Protein AF-A0A2E0UMA6-F1 (afdb_monomer_lite)

Radius of gyration: 18.68 Å; chains: 1; bounding box: 47×43×54 Å

Foldseek 3Di:
DWKFKDFLVRVPPNSVVDDAPQDWDDDDDPRQKIWGHDDRIIMIDGDDPPDDPCVVVLVSLQDDADCVCVVVDWGLGQTFDDDPQWTKGKRGKDQAAPPCVLVQVLLVVLQWGWDDPPPSMIMIMHIFRDPDSVSVSSRSLLSNLSSVVVVVQRVCVVVVNDDGSVRSNVSSVVSSVVSVVSRDDDDPDPDPPDDDDDDDDDPDDDDPDD

Structure (mmCIF, N/CA/C/O backbone):
data_AF-A0A2E0UMA6-F1
#
_entry.id   AF-A0A2E0UMA6-F1
#
loop_
_atom_site.group_PDB
_atom_site.id
_atom_site.type_symbol
_atom_site.label_atom_id
_atom_site.label_alt_id
_atom_site.label_comp_id
_atom_site.label_asym_id
_atom_site.label_entity_id
_atom_site.label_seq_id
_atom_site.pdbx_PDB_ins_code
_atom_site.Cartn_x
_atom_site.Cartn_y
_atom_site.Cartn_z
_atom_site.occupancy
_atom_site.B_iso_or_equiv
_atom_site.auth_seq_id
_atom_site.auth_comp_id
_atom_site.auth_asym_id
_atom_site.auth_atom_id
_atom_site.pdbx_PDB_model_num
ATOM 1 N N . MET A 1 1 ? 3.249 -10.569 -13.693 1.00 68.00 1 MET A N 1
ATOM 2 C CA . MET A 1 1 ? 4.216 -9.672 -13.034 1.00 68.00 1 MET A CA 1
ATOM 3 C C . MET A 1 1 ? 4.229 -9.895 -11.529 1.00 68.00 1 MET A C 1
ATOM 5 O O . MET A 1 1 ? 3.194 -9.804 -10.888 1.00 68.00 1 MET A O 1
ATOM 9 N N . ILE A 1 2 ? 5.391 -10.135 -10.925 1.00 66.94 2 ILE A N 1
ATOM 10 C CA . ILE A 1 2 ? 5.555 -10.217 -9.468 1.00 66.94 2 ILE A CA 1
ATOM 11 C C . ILE A 1 2 ? 6.330 -8.994 -9.000 1.00 66.94 2 ILE A C 1
ATOM 13 O O . ILE A 1 2 ? 7.489 -8.830 -9.368 1.00 66.94 2 ILE A O 1
ATOM 17 N N . TYR A 1 3 ? 5.732 -8.182 -8.135 1.00 69.88 3 TYR A N 1
ATOM 18 C CA . TYR A 1 3 ? 6.423 -7.080 -7.484 1.00 69.88 3 TYR A CA 1
ATOM 19 C C . TYR A 1 3 ? 6.682 -7.393 -5.998 1.00 69.88 3 TYR A C 1
ATOM 21 O O . TYR A 1 3 ? 5.923 -8.069 -5.308 1.00 69.88 3 TYR A O 1
ATOM 29 N N . GLN A 1 4 ? 7.812 -6.953 -5.463 1.00 69.00 4 GLN A N 1
ATOM 30 C CA . GLN A 1 4 ? 8.204 -7.214 -4.081 1.00 69.00 4 GLN A CA 1
ATOM 31 C C . GLN A 1 4 ? 8.882 -5.982 -3.498 1.00 69.00 4 GLN A C 1
ATOM 33 O O . GLN A 1 4 ? 9.739 -5.385 -4.142 1.00 69.00 4 GLN A O 1
ATOM 38 N N . GLN A 1 5 ? 8.560 -5.637 -2.249 1.00 70.31 5 GLN A N 1
ATOM 39 C CA . GLN A 1 5 ? 9.362 -4.702 -1.464 1.00 70.31 5 GLN A CA 1
ATOM 40 C C . GLN A 1 5 ? 10.015 -5.431 -0.298 1.00 70.31 5 GLN A C 1
ATOM 42 O O . GLN A 1 5 ? 9.367 -6.105 0.503 1.00 70.31 5 GLN A O 1
ATOM 47 N N . ILE A 1 6 ? 11.329 -5.292 -0.189 1.00 69.94 6 ILE A N 1
ATOM 48 C CA . ILE A 1 6 ? 12.130 -5.979 0.812 1.00 69.94 6 ILE A CA 1
ATOM 49 C C . ILE A 1 6 ? 12.964 -4.937 1.545 1.00 69.94 6 ILE A C 1
ATOM 51 O O . ILE A 1 6 ? 13.800 -4.250 0.964 1.00 69.94 6 ILE A O 1
ATOM 55 N N . ALA A 1 7 ? 12.755 -4.811 2.854 1.00 69.44 7 ALA A N 1
ATOM 56 C CA . ALA A 1 7 ? 13.598 -3.957 3.681 1.00 69.44 7 ALA A CA 1
ATOM 57 C C . ALA A 1 7 ? 15.053 -4.450 3.626 1.00 69.44 7 ALA A C 1
ATOM 59 O O . ALA A 1 7 ? 15.305 -5.632 3.863 1.00 69.44 7 ALA A O 1
ATOM 60 N N . LEU A 1 8 ? 16.015 -3.551 3.387 1.00 69.69 8 LEU A N 1
ATOM 61 C CA . LEU A 1 8 ? 17.428 -3.924 3.218 1.00 69.69 8 LEU A CA 1
ATOM 62 C C . LEU A 1 8 ? 17.994 -4.675 4.431 1.00 69.69 8 LEU A C 1
ATOM 64 O O . LEU A 1 8 ? 18.848 -5.542 4.276 1.00 69.69 8 LEU A O 1
ATOM 68 N N . ILE A 1 9 ? 17.479 -4.399 5.634 1.00 66.81 9 ILE A N 1
ATOM 69 C CA . ILE A 1 9 ? 17.860 -5.112 6.863 1.00 66.81 9 ILE A CA 1
ATOM 70 C C . ILE A 1 9 ? 17.557 -6.620 6.799 1.00 66.81 9 ILE A C 1
ATOM 72 O O . ILE A 1 9 ? 18.254 -7.408 7.430 1.00 66.81 9 ILE A O 1
ATOM 76 N N . LYS A 1 10 ? 16.558 -7.033 6.006 1.00 65.62 10 LYS A N 1
ATOM 77 C CA . LYS A 1 10 ? 16.179 -8.441 5.805 1.00 65.62 10 LYS A CA 1
ATOM 78 C C . LYS A 1 10 ? 17.048 -9.148 4.758 1.00 65.62 10 LYS A C 1
ATOM 80 O O . LYS A 1 10 ? 17.010 -10.368 4.683 1.00 65.62 10 LYS A O 1
ATOM 85 N N . LEU A 1 11 ? 17.842 -8.408 3.978 1.00 66.00 11 LEU A N 1
ATOM 86 C CA . LEU A 1 11 ? 18.717 -8.951 2.929 1.00 66.00 11 LEU A CA 1
ATOM 87 C C . LEU A 1 11 ? 20.135 -9.281 3.430 1.00 66.00 11 LEU A C 1
ATOM 89 O O . LEU A 1 11 ? 20.995 -9.656 2.633 1.00 66.00 11 LEU A O 1
ATOM 93 N N . ALA A 1 12 ? 20.394 -9.149 4.736 1.00 71.12 12 ALA A N 1
ATOM 94 C CA . ALA A 1 12 ? 21.661 -9.492 5.383 1.00 71.12 12 ALA A CA 1
ATOM 95 C C . ALA A 1 12 ? 22.898 -9.001 4.590 1.00 71.12 12 ALA A C 1
ATOM 97 O O . ALA A 1 12 ? 23.060 -7.802 4.357 1.00 71.12 12 ALA A O 1
ATOM 98 N N . ARG A 1 13 ? 23.786 -9.918 4.170 1.00 73.31 13 ARG A N 1
ATOM 99 C CA . ARG A 1 13 ? 25.001 -9.604 3.392 1.00 73.31 13 ARG A CA 1
ATOM 100 C C . ARG A 1 13 ? 24.702 -9.210 1.939 1.00 73.31 13 ARG A C 1
ATOM 102 O O . ARG A 1 13 ? 25.501 -8.485 1.351 1.00 73.31 13 ARG A O 1
ATOM 109 N N . GLY A 1 14 ? 23.563 -9.629 1.386 1.00 69.12 14 GLY A N 1
ATOM 110 C CA . GLY A 1 14 ? 23.148 -9.336 0.011 1.00 69.12 14 GLY A CA 1
ATOM 111 C C . GLY A 1 14 ? 22.922 -7.845 -0.240 1.00 69.12 14 GLY A C 1
ATOM 112 O O . GLY A 1 14 ? 23.305 -7.341 -1.288 1.00 69.12 14 GLY A O 1
ATOM 113 N N . ALA A 1 15 ? 22.445 -7.095 0.762 1.00 71.88 15 ALA A N 1
ATOM 114 C CA . ALA A 1 15 ? 22.241 -5.644 0.652 1.00 71.88 15 ALA A CA 1
ATOM 115 C C . ALA A 1 15 ? 23.522 -4.834 0.369 1.00 71.88 15 ALA A C 1
ATOM 117 O O . ALA A 1 15 ? 23.437 -3.663 -0.003 1.00 71.88 15 ALA A O 1
ATOM 118 N N . ARG A 1 16 ? 24.711 -5.416 0.593 1.00 77.62 16 ARG A N 1
ATOM 119 C CA . ARG A 1 16 ? 26.003 -4.771 0.295 1.00 77.62 16 ARG A CA 1
ATOM 120 C C . ARG A 1 16 ? 26.365 -4.823 -1.187 1.00 77.62 16 ARG A C 1
ATOM 122 O O . ARG A 1 16 ? 27.214 -4.050 -1.603 1.00 77.62 16 ARG A O 1
ATOM 129 N N . LYS A 1 17 ? 25.750 -5.737 -1.939 1.00 83.06 17 LYS A N 1
ATOM 130 C CA . LYS A 1 17 ? 26.018 -5.976 -3.361 1.00 83.06 17 LYS A CA 1
ATOM 131 C C . LYS A 1 17 ? 25.025 -5.268 -4.286 1.00 83.06 17 LYS A C 1
ATOM 133 O O . LYS A 1 17 ? 25.154 -5.381 -5.492 1.00 83.06 17 LYS A O 1
ATOM 138 N N . LEU A 1 18 ? 24.029 -4.587 -3.719 1.00 83.81 18 LEU A N 1
ATOM 139 C CA . LEU A 1 18 ? 23.019 -3.858 -4.477 1.00 83.81 18 LEU A CA 1
ATOM 140 C C . LEU A 1 18 ? 23.502 -2.446 -4.788 1.00 83.81 18 LEU A C 1
ATOM 142 O O . LEU A 1 18 ? 24.022 -1.764 -3.894 1.00 83.81 18 LEU A O 1
ATOM 146 N N . GLU A 1 19 ? 23.237 -1.995 -6.007 1.00 88.19 19 GLU A N 1
ATOM 147 C CA . GLU A 1 19 ? 23.379 -0.594 -6.390 1.00 88.19 19 GLU A CA 1
ATOM 148 C C . GLU A 1 19 ? 22.275 0.247 -5.725 1.00 88.19 19 GLU A C 1
ATOM 150 O O . GLU A 1 19 ? 21.127 -0.183 -5.584 1.00 88.19 19 GLU A O 1
ATOM 155 N N . LYS A 1 20 ? 22.653 1.421 -5.198 1.00 88.31 20 LYS A N 1
ATOM 156 C CA . LYS A 1 20 ? 21.799 2.281 -4.347 1.00 88.31 20 LYS A CA 1
ATOM 157 C C . LYS A 1 20 ? 21.595 3.675 -4.927 1.00 88.31 20 LYS A C 1
ATOM 159 O O . LYS A 1 20 ? 21.481 4.650 -4.189 1.00 88.31 20 LYS A O 1
ATOM 164 N N . ASP A 1 21 ? 21.588 3.750 -6.243 1.00 86.94 21 ASP A N 1
ATOM 165 C CA . ASP A 1 21 ? 21.373 4.960 -7.036 1.00 86.94 21 ASP A CA 1
ATOM 166 C C . ASP A 1 21 ? 19.885 5.255 -7.297 1.00 86.94 21 ASP A C 1
ATOM 168 O O . ASP A 1 21 ? 19.546 6.322 -7.800 1.00 86.94 21 ASP A O 1
ATOM 172 N N . GLY A 1 22 ? 18.990 4.336 -6.918 1.00 83.19 22 GLY A N 1
ATOM 173 C CA . GLY A 1 22 ? 17.548 4.460 -7.132 1.00 83.19 22 GLY A CA 1
ATOM 174 C C . GLY A 1 22 ? 17.080 4.045 -8.525 1.00 83.19 22 GLY A C 1
ATOM 175 O O . GLY A 1 22 ? 15.874 4.105 -8.775 1.00 83.19 22 GLY A O 1
ATOM 176 N N . GLN A 1 23 ? 17.990 3.604 -9.396 1.00 87.25 23 GLN A N 1
ATOM 177 C CA . GLN A 1 23 ? 17.682 3.154 -10.752 1.00 87.25 23 GLN A CA 1
ATOM 178 C C . GLN A 1 23 ? 17.313 1.668 -10.776 1.00 87.25 23 GLN A C 1
ATOM 180 O O . GLN A 1 23 ? 17.616 0.924 -9.839 1.00 87.25 23 GLN A O 1
ATOM 185 N N . TRP A 1 24 ? 16.612 1.246 -11.831 1.00 87.06 24 TRP A N 1
ATOM 186 C CA . TRP A 1 24 ? 16.320 -0.163 -12.071 1.00 87.06 24 TRP A CA 1
ATOM 187 C C . TRP A 1 24 ? 17.535 -0.880 -12.656 1.00 87.06 24 TRP A C 1
ATOM 189 O O . TRP A 1 24 ? 18.077 -0.490 -13.685 1.00 87.06 24 TRP A O 1
ATOM 199 N N . HIS A 1 25 ? 17.904 -1.977 -12.009 1.00 85.81 25 HIS A N 1
ATOM 200 C CA . HIS A 1 25 ? 19.015 -2.848 -12.354 1.00 85.81 25 HIS A CA 1
ATOM 201 C C . HIS A 1 25 ? 18.493 -4.254 -12.645 1.00 85.81 25 HIS A C 1
ATOM 203 O O . HIS A 1 25 ? 17.606 -4.722 -11.924 1.00 85.81 25 HIS A O 1
ATOM 209 N N . PRO A 1 26 ? 19.030 -4.967 -13.643 1.00 86.38 26 PRO A N 1
ATOM 210 C CA . PRO A 1 26 ? 18.709 -6.374 -13.853 1.00 86.38 26 PRO A CA 1
ATOM 211 C C . PRO A 1 26 ? 18.985 -7.216 -12.597 1.00 86.38 26 PRO A C 1
ATOM 213 O O . PRO A 1 26 ? 19.961 -6.999 -11.876 1.00 86.38 26 PRO A O 1
ATOM 216 N N . PHE A 1 27 ? 18.119 -8.189 -12.323 1.00 81.12 27 PHE A N 1
ATOM 217 C CA . PHE A 1 27 ? 18.190 -9.075 -11.164 1.00 81.12 27 PHE A CA 1
ATOM 218 C C . PHE A 1 27 ? 18.236 -10.544 -11.602 1.00 81.12 27 PHE A C 1
ATOM 220 O O . PHE A 1 27 ? 17.204 -11.211 -11.689 1.00 81.12 27 PHE A O 1
ATOM 227 N N . GLY A 1 28 ? 19.445 -11.061 -11.819 1.00 75.44 28 GLY A N 1
ATOM 228 C CA . GLY A 1 28 ? 19.682 -12.411 -12.341 1.00 75.44 28 GLY A CA 1
ATOM 229 C C . GLY A 1 28 ? 19.980 -12.418 -13.842 1.00 75.44 28 GLY A C 1
ATOM 230 O O . GLY A 1 28 ? 20.048 -11.364 -14.471 1.00 75.44 28 GLY A O 1
ATOM 231 N N . GLU A 1 29 ? 20.194 -13.610 -14.395 1.00 67.50 29 GLU A N 1
ATOM 232 C CA . GLU A 1 29 ? 20.643 -13.796 -15.785 1.00 67.50 29 GLU A CA 1
ATOM 233 C C . GLU A 1 29 ? 19.481 -13.854 -16.789 1.00 67.50 29 GLU A C 1
ATOM 235 O O . GLU A 1 29 ? 19.659 -13.515 -17.955 1.00 67.50 29 GLU A O 1
ATOM 240 N N . ASP A 1 30 ? 18.274 -14.177 -16.317 1.00 65.81 30 ASP A N 1
ATOM 241 C CA . ASP A 1 30 ? 17.090 -14.437 -17.150 1.00 65.81 30 ASP A CA 1
ATOM 242 C C . ASP A 1 30 ? 16.499 -13.185 -17.831 1.00 65.81 30 ASP A C 1
ATOM 244 O O . ASP A 1 30 ? 15.510 -13.284 -18.551 1.00 65.81 30 ASP A O 1
ATOM 248 N N . GLY A 1 31 ? 17.031 -11.986 -17.562 1.00 68.88 31 GLY A N 1
ATOM 249 C CA . GLY A 1 31 ? 16.591 -10.717 -18.166 1.00 68.88 31 GLY A CA 1
ATOM 250 C C . GLY A 1 31 ? 15.179 -10.235 -17.791 1.00 68.88 31 GLY A C 1
ATOM 251 O O . GLY A 1 31 ? 14.868 -9.071 -17.991 1.00 68.88 31 GLY A O 1
ATOM 252 N N . ALA A 1 32 ? 14.339 -11.081 -17.192 1.00 79.44 32 ALA A N 1
ATOM 253 C CA . ALA A 1 32 ? 12.940 -10.773 -16.878 1.00 79.44 32 ALA A CA 1
ATOM 254 C C . ALA A 1 32 ? 12.719 -10.170 -15.479 1.00 79.44 32 ALA A C 1
ATOM 256 O O . ALA A 1 32 ? 11.584 -9.914 -15.074 1.00 79.44 32 ALA A O 1
ATOM 257 N N . ALA A 1 33 ? 13.772 -9.991 -14.681 1.00 82.19 33 ALA A N 1
ATOM 258 C CA . ALA A 1 33 ? 13.659 -9.472 -13.325 1.00 82.19 33 ALA A CA 1
ATOM 259 C C . ALA A 1 33 ? 14.544 -8.250 -13.125 1.00 82.19 33 ALA A C 1
ATOM 261 O O . ALA A 1 33 ? 15.685 -8.213 -13.572 1.00 82.19 33 ALA A O 1
ATOM 262 N N . TYR A 1 34 ? 14.014 -7.279 -12.392 1.00 86.31 34 TYR A N 1
ATOM 263 C CA . TYR A 1 34 ? 14.646 -5.999 -12.124 1.00 86.31 34 TYR A CA 1
ATOM 264 C C . TYR A 1 34 ? 14.543 -5.667 -10.641 1.00 86.31 34 TYR A C 1
ATOM 266 O O . TYR A 1 34 ? 13.593 -6.062 -9.961 1.00 86.31 34 TYR A O 1
ATOM 274 N N . TYR A 1 35 ? 15.513 -4.931 -10.116 1.00 86.19 35 TYR A N 1
ATOM 275 C CA . TYR A 1 35 ? 15.482 -4.395 -8.766 1.00 86.19 35 TYR A CA 1
ATOM 276 C C . TYR A 1 35 ? 15.897 -2.930 -8.752 1.00 86.19 35 TYR A C 1
ATOM 278 O O . TYR A 1 35 ? 16.690 -2.497 -9.574 1.00 86.19 35 TYR A O 1
ATOM 286 N N . ARG A 1 36 ? 15.403 -2.173 -7.780 1.00 87.12 36 ARG A N 1
ATOM 287 C CA . ARG A 1 36 ? 15.945 -0.856 -7.448 1.00 87.12 36 ARG A CA 1
ATOM 288 C C . ARG A 1 36 ? 15.977 -0.655 -5.951 1.00 87.12 36 ARG A C 1
ATOM 290 O O . ARG A 1 36 ? 15.167 -1.230 -5.220 1.00 87.12 36 ARG A O 1
ATOM 297 N N . VAL A 1 37 ? 16.896 0.170 -5.470 1.00 82.19 37 VAL A N 1
ATOM 298 C CA . VAL A 1 37 ? 17.005 0.478 -4.041 1.00 82.19 37 VAL A CA 1
ATOM 299 C C . VAL A 1 37 ? 16.649 1.934 -3.797 1.00 82.19 37 VAL A C 1
ATOM 301 O O . VAL A 1 37 ? 17.351 2.836 -4.236 1.00 82.19 37 VAL A O 1
ATOM 304 N N . VAL A 1 38 ? 15.584 2.160 -3.029 1.00 81.25 38 VAL A N 1
ATOM 305 C CA . VAL A 1 38 ? 15.113 3.499 -2.664 1.00 81.25 38 VAL A CA 1
ATOM 306 C C . VAL A 1 38 ? 15.122 3.623 -1.141 1.00 81.25 38 VAL A C 1
ATOM 308 O O . VAL A 1 38 ? 14.366 2.970 -0.413 1.00 81.25 38 VAL A O 1
ATOM 311 N N . GLY A 1 39 ? 16.031 4.455 -0.629 1.00 80.56 39 GLY A N 1
ATOM 312 C CA . GLY A 1 39 ? 16.235 4.643 0.807 1.00 80.56 39 GLY A CA 1
ATOM 313 C C . GLY A 1 39 ? 16.685 3.357 1.513 1.00 80.56 39 GLY A C 1
ATOM 314 O O . GLY A 1 39 ? 17.825 2.921 1.373 1.00 80.56 39 GLY A O 1
ATOM 315 N N . LYS A 1 40 ? 15.801 2.763 2.327 1.00 76.81 40 LYS A N 1
ATOM 316 C CA . LYS A 1 40 ? 16.079 1.543 3.120 1.00 76.81 40 LYS A CA 1
ATOM 317 C C . LYS A 1 40 ? 15.355 0.296 2.598 1.00 76.81 40 LYS A C 1
ATOM 319 O O . LYS A 1 40 ? 15.320 -0.721 3.298 1.00 76.81 40 LYS A O 1
ATOM 324 N N . VAL A 1 41 ? 14.771 0.367 1.404 1.00 75.50 41 VAL A N 1
ATOM 325 C CA . VAL A 1 41 ? 13.954 -0.696 0.805 1.00 75.50 41 VAL A CA 1
ATOM 326 C C . VAL A 1 41 ? 14.483 -1.020 -0.592 1.00 75.50 41 VAL A C 1
ATOM 328 O O . VAL A 1 41 ? 14.821 -0.120 -1.354 1.00 75.50 41 VAL A O 1
ATOM 331 N N . MET A 1 42 ? 14.554 -2.309 -0.915 1.00 77.62 42 MET A N 1
ATOM 332 C CA . MET A 1 42 ? 14.719 -2.816 -2.274 1.00 77.62 42 MET A CA 1
ATOM 333 C C . MET A 1 42 ? 13.334 -3.115 -2.847 1.00 77.62 42 MET A C 1
ATOM 335 O O . MET A 1 42 ? 12.561 -3.843 -2.226 1.00 77.62 42 MET A O 1
ATOM 339 N N . GLN A 1 43 ? 13.028 -2.569 -4.013 1.00 78.38 43 GLN A N 1
ATOM 340 C CA . GLN A 1 43 ? 11.888 -2.968 -4.830 1.00 78.38 43 GLN A CA 1
ATOM 341 C C . GLN A 1 43 ? 12.393 -3.958 -5.879 1.00 78.38 43 GLN A C 1
ATOM 343 O O . GLN A 1 43 ? 13.486 -3.778 -6.408 1.00 78.38 43 GLN A O 1
ATOM 348 N N . ARG A 1 44 ? 11.634 -5.013 -6.154 1.00 78.75 44 ARG A N 1
ATOM 349 C CA . ARG A 1 44 ? 11.953 -6.021 -7.164 1.00 78.75 44 ARG A CA 1
ATOM 350 C C . ARG A 1 44 ? 10.718 -6.289 -8.003 1.00 78.75 44 ARG A C 1
ATOM 352 O O . ARG A 1 44 ? 9.655 -6.509 -7.438 1.00 78.75 44 ARG A O 1
ATOM 359 N N . VAL A 1 45 ? 10.877 -6.310 -9.315 1.00 76.44 45 VAL A N 1
ATOM 360 C CA . VAL A 1 45 ? 9.858 -6.702 -10.287 1.00 76.44 45 VAL A CA 1
ATOM 361 C C . VAL A 1 45 ? 10.359 -7.949 -11.005 1.00 76.44 45 VAL A C 1
ATOM 363 O O . VAL A 1 45 ? 11.550 -8.078 -11.277 1.00 76.44 45 VAL A O 1
ATOM 366 N N . ARG A 1 46 ? 9.466 -8.886 -11.295 1.00 78.88 46 ARG A N 1
ATOM 367 C CA . ARG A 1 46 ? 9.686 -9.969 -12.249 1.00 78.88 46 ARG A CA 1
ATOM 368 C C . ARG A 1 46 ? 8.531 -9.960 -13.234 1.00 78.88 46 ARG A C 1
ATOM 370 O O . ARG A 1 46 ? 7.386 -10.134 -12.818 1.00 78.88 46 ARG A O 1
ATOM 377 N N . PHE A 1 47 ? 8.846 -9.770 -14.498 1.00 75.12 47 PHE A N 1
ATOM 378 C CA . PHE A 1 47 ? 7.896 -9.846 -15.590 1.00 75.12 47 PHE A CA 1
ATOM 379 C C . PHE A 1 47 ? 7.675 -11.302 -16.010 1.00 75.12 47 PHE A C 1
ATOM 381 O O . PHE A 1 47 ? 8.543 -12.161 -15.835 1.00 75.12 47 PHE A O 1
ATOM 388 N N . SER A 1 48 ? 6.472 -11.574 -16.488 1.00 72.38 48 SER A N 1
ATOM 389 C CA . SER A 1 48 ? 6.083 -12.784 -17.206 1.00 72.38 48 SER A CA 1
ATOM 390 C C . SER A 1 48 ? 6.135 -12.515 -18.714 1.00 72.38 48 SER A C 1
ATOM 392 O O . SER A 1 48 ? 6.166 -11.360 -19.139 1.00 72.38 48 SER A O 1
ATOM 394 N N . ASP A 1 49 ? 6.151 -13.573 -19.525 1.00 64.38 49 ASP A N 1
ATOM 395 C CA . ASP A 1 49 ? 6.212 -13.441 -20.984 1.00 64.38 49 ASP A CA 1
ATOM 396 C C . ASP A 1 49 ? 5.049 -12.586 -21.518 1.00 64.38 49 ASP A C 1
ATOM 398 O O . ASP A 1 49 ? 3.884 -12.856 -21.226 1.00 64.38 49 ASP A O 1
ATOM 402 N N . GLY A 1 50 ? 5.372 -11.556 -22.309 1.00 60.69 50 GLY A N 1
ATOM 403 C CA . GLY A 1 50 ? 4.395 -10.639 -22.911 1.00 60.69 50 GLY A CA 1
ATOM 404 C C . GLY A 1 50 ? 4.079 -9.374 -22.102 1.00 60.69 50 GLY A C 1
ATOM 405 O O . GLY A 1 50 ? 3.276 -8.566 -22.563 1.00 60.69 50 GLY A O 1
ATOM 406 N N . GLU A 1 51 ? 4.699 -9.171 -20.937 1.00 66.81 51 GLU A N 1
ATOM 407 C CA . GLU A 1 51 ? 4.544 -7.946 -20.138 1.00 66.81 51 GLU A CA 1
ATOM 408 C C . GLU A 1 51 ? 5.554 -6.858 -20.544 1.00 66.81 51 GLU A C 1
ATOM 410 O O . GLU A 1 51 ? 6.699 -7.156 -20.881 1.00 66.81 51 GLU A O 1
ATOM 415 N N . ASP A 1 52 ? 5.127 -5.592 -20.507 1.00 67.50 52 ASP A N 1
ATOM 416 C CA . ASP A 1 52 ? 5.933 -4.450 -20.954 1.00 67.50 52 ASP A CA 1
ATOM 417 C C . ASP A 1 52 ? 6.861 -3.924 -19.842 1.00 67.50 52 ASP A C 1
ATOM 419 O O . ASP A 1 52 ? 6.417 -3.594 -18.737 1.00 67.50 52 ASP A O 1
ATOM 423 N N . GLU A 1 53 ? 8.155 -3.797 -20.149 1.00 68.94 53 GLU A N 1
ATOM 424 C CA . GLU A 1 53 ? 9.157 -3.204 -19.256 1.00 68.94 53 GLU A CA 1
ATOM 425 C C . GLU A 1 53 ? 8.874 -1.721 -18.956 1.00 68.94 53 GLU A C 1
ATOM 427 O O . GLU A 1 53 ? 9.325 -1.215 -17.924 1.00 68.94 53 GLU A O 1
ATOM 432 N N . ASP A 1 54 ? 8.094 -1.017 -19.787 1.00 70.06 54 ASP A N 1
ATOM 433 C CA . ASP A 1 54 ? 7.695 0.372 -19.526 1.00 70.06 54 ASP A CA 1
ATOM 434 C C . ASP A 1 54 ? 6.866 0.528 -18.236 1.00 70.06 54 ASP A C 1
ATOM 436 O O . ASP A 1 54 ? 6.874 1.602 -17.626 1.00 70.06 54 ASP A O 1
ATOM 440 N N . LEU A 1 55 ? 6.280 -0.561 -17.719 1.00 67.88 55 LEU A N 1
ATOM 441 C CA . LEU A 1 55 ? 5.638 -0.597 -16.399 1.00 67.88 55 LEU A CA 1
ATOM 442 C C . LEU A 1 55 ? 6.613 -0.320 -15.242 1.00 67.88 55 LEU A C 1
ATOM 444 O O . LEU A 1 55 ? 6.181 0.067 -14.153 1.00 67.88 55 LEU A O 1
ATOM 448 N N . LEU A 1 56 ? 7.930 -0.463 -15.447 1.00 68.75 56 LEU A N 1
ATOM 449 C CA . LEU A 1 56 ? 8.928 -0.053 -14.455 1.00 68.75 56 LEU A CA 1
ATOM 450 C C . LEU A 1 56 ? 8.819 1.439 -14.118 1.00 68.75 56 LEU A C 1
ATOM 452 O O . LEU A 1 56 ? 9.035 1.795 -12.957 1.00 68.75 56 LEU A O 1
ATOM 456 N N . ALA A 1 57 ? 8.444 2.286 -15.087 1.00 70.38 57 ALA A N 1
ATOM 457 C CA . ALA A 1 57 ? 8.276 3.728 -14.890 1.00 70.38 57 ALA A CA 1
ATOM 458 C C . ALA A 1 57 ? 7.148 4.040 -13.894 1.00 70.38 57 ALA A C 1
ATOM 460 O O . ALA A 1 57 ? 7.310 4.881 -13.013 1.00 70.38 57 ALA A O 1
ATOM 461 N N . LEU A 1 58 ? 6.054 3.276 -13.927 1.00 66.44 58 LEU A N 1
ATOM 462 C CA . LEU A 1 58 ? 4.957 3.425 -12.969 1.00 66.44 58 LEU A CA 1
ATOM 463 C C . LEU A 1 58 ? 5.421 3.142 -11.531 1.00 66.44 58 LEU A C 1
ATOM 465 O O . LEU A 1 58 ? 5.086 3.853 -10.581 1.00 66.44 58 LEU A O 1
ATOM 469 N N . PHE A 1 59 ? 6.277 2.133 -11.358 1.00 67.56 59 PHE A N 1
ATOM 470 C CA . PHE A 1 59 ? 6.897 1.874 -10.064 1.00 67.56 59 PHE A CA 1
ATOM 471 C C . PHE A 1 59 ? 8.003 2.862 -9.717 1.00 67.56 59 PHE A C 1
ATOM 473 O O . PHE A 1 59 ? 8.358 2.906 -8.537 1.00 67.56 59 PHE A O 1
ATOM 480 N N . GLU A 1 60 ? 8.548 3.627 -10.674 1.00 69.12 60 GLU A N 1
ATOM 481 C CA . GLU A 1 60 ? 9.500 4.701 -10.396 1.00 69.12 60 GLU A CA 1
ATOM 482 C C . GLU A 1 60 ? 8.857 5.831 -9.605 1.00 69.12 60 GLU A C 1
ATOM 484 O O . GLU A 1 60 ? 9.417 6.280 -8.595 1.00 69.12 60 GLU A O 1
ATOM 489 N N . GLU A 1 61 ? 7.660 6.203 -10.039 1.00 64.50 61 GLU A N 1
ATOM 490 C CA . GLU A 1 61 ? 6.868 7.323 -9.546 1.00 64.50 61 GLU A CA 1
ATOM 491 C C . GLU A 1 61 ? 6.210 7.003 -8.195 1.00 64.50 61 GLU A C 1
ATOM 493 O O . GLU A 1 61 ? 6.140 7.847 -7.294 1.00 64.50 61 GLU A O 1
ATOM 498 N N . ILE A 1 62 ? 5.826 5.742 -7.977 1.00 61.88 62 ILE A N 1
ATOM 499 C CA . ILE A 1 62 ? 5.260 5.300 -6.702 1.00 61.88 62 ILE A CA 1
ATOM 500 C C . ILE A 1 62 ? 6.391 5.037 -5.700 1.00 61.88 62 ILE A C 1
ATOM 502 O O . ILE A 1 62 ? 7.011 3.966 -5.659 1.00 61.88 62 ILE A O 1
ATOM 506 N N . ARG A 1 63 ? 6.647 6.031 -4.833 1.00 64.50 63 ARG A N 1
ATOM 507 C CA . ARG A 1 63 ? 7.590 5.878 -3.706 1.00 64.50 63 ARG A CA 1
ATOM 508 C C . ARG A 1 63 ? 7.290 4.594 -2.911 1.00 64.50 63 ARG A C 1
ATOM 510 O O . ARG A 1 63 ? 6.109 4.313 -2.683 1.00 64.50 63 ARG A O 1
ATOM 517 N N . PRO A 1 64 ? 8.324 3.864 -2.437 1.00 62.25 64 PRO A N 1
ATOM 518 C CA . PRO A 1 64 ? 8.144 2.644 -1.656 1.00 62.25 64 PRO A CA 1
ATOM 519 C C . PRO A 1 64 ? 7.214 2.847 -0.461 1.00 62.25 64 PRO A C 1
ATOM 521 O O . PRO A 1 64 ? 7.147 3.948 0.096 1.00 62.25 64 PRO A O 1
ATOM 524 N N . PHE A 1 65 ? 6.549 1.775 -0.022 1.00 60.75 65 PHE A N 1
ATOM 525 C CA . PHE A 1 65 ? 5.716 1.835 1.174 1.00 60.75 65 PHE A CA 1
ATOM 526 C C . PHE A 1 65 ? 6.579 2.255 2.381 1.00 60.75 65 PHE A C 1
ATOM 528 O O . PHE A 1 65 ? 7.765 1.899 2.454 1.00 60.75 65 PHE A O 1
ATOM 535 N N . PRO A 1 66 ? 6.031 3.039 3.327 1.00 55.47 66 PRO A N 1
ATOM 536 C CA . PRO A 1 66 ? 6.818 3.630 4.400 1.00 55.47 66 PRO A CA 1
ATOM 537 C C . PRO A 1 66 ? 7.599 2.580 5.202 1.00 55.47 66 PRO A C 1
ATOM 539 O O . PRO A 1 66 ? 7.038 1.644 5.761 1.00 55.47 66 PRO A O 1
ATOM 542 N N . GLY A 1 67 ? 8.913 2.776 5.351 1.00 43.34 67 GLY A N 1
ATOM 543 C CA . GLY A 1 67 ? 9.793 1.827 6.046 1.00 43.34 67 GLY A CA 1
ATOM 544 C C . GLY A 1 67 ? 9.472 1.591 7.533 1.00 43.34 67 GLY A C 1
ATOM 545 O O . GLY A 1 67 ? 9.977 0.624 8.102 1.00 43.34 67 GLY A O 1
ATOM 546 N N . LYS A 1 68 ? 8.631 2.426 8.171 1.00 41.59 68 LYS A N 1
ATOM 547 C CA . LYS A 1 68 ? 8.108 2.183 9.535 1.00 41.59 68 LYS A CA 1
ATOM 548 C C . LYS A 1 68 ? 7.301 0.883 9.618 1.00 41.59 68 LYS A C 1
ATOM 550 O O . LYS A 1 68 ? 7.416 0.181 10.619 1.00 41.59 68 LYS A O 1
ATOM 555 N N . LEU A 1 69 ? 6.630 0.500 8.529 1.00 45.81 69 LEU A N 1
ATOM 556 C CA . LEU A 1 69 ? 5.985 -0.806 8.372 1.00 45.81 69 LEU A CA 1
ATOM 557 C C . LEU A 1 69 ? 6.998 -1.943 8.657 1.00 45.81 69 LEU A C 1
ATOM 559 O O . LEU A 1 69 ? 6.726 -2.877 9.407 1.00 45.81 69 LEU A O 1
ATOM 563 N N . ALA A 1 70 ? 8.246 -1.824 8.198 1.00 37.28 70 ALA A N 1
ATOM 564 C CA . ALA A 1 70 ? 9.253 -2.872 8.382 1.00 37.28 70 ALA A CA 1
ATOM 565 C C . ALA A 1 70 ? 9.764 -3.055 9.829 1.00 37.28 70 ALA A C 1
ATOM 567 O O . ALA A 1 70 ? 10.358 -4.097 10.112 1.00 37.28 70 ALA A O 1
ATOM 568 N N . ARG A 1 71 ? 9.572 -2.076 10.732 1.00 35.19 71 ARG A N 1
ATOM 569 C CA . ARG A 1 71 ? 10.032 -2.144 12.137 1.00 35.19 71 ARG A CA 1
ATOM 570 C C . ARG A 1 71 ? 9.009 -2.765 13.087 1.00 35.19 71 ARG A C 1
ATOM 572 O O . ARG A 1 71 ? 9.413 -3.374 14.068 1.00 35.19 71 ARG A O 1
ATOM 579 N N . GLU A 1 72 ? 7.722 -2.649 12.780 1.00 35.59 72 GLU A N 1
ATOM 580 C CA . GLU A 1 72 ? 6.632 -3.143 13.634 1.00 35.59 72 GLU A CA 1
ATOM 581 C C . GLU A 1 72 ? 6.069 -4.511 13.199 1.00 35.59 72 GLU A C 1
ATOM 583 O O . GLU A 1 72 ? 5.071 -4.979 13.740 1.00 35.59 72 GLU A O 1
ATOM 588 N N . GLY A 1 73 ? 6.728 -5.183 12.246 1.00 29.28 73 GLY A N 1
ATOM 589 C CA . GLY A 1 73 ? 6.372 -6.540 11.806 1.00 29.28 73 GLY A CA 1
ATOM 590 C C . GLY A 1 73 ? 5.597 -6.623 10.488 1.00 29.28 73 GLY A C 1
ATOM 591 O O . GLY A 1 73 ? 5.200 -7.714 10.092 1.00 29.28 73 GLY A O 1
ATOM 592 N N . PHE A 1 74 ? 5.432 -5.520 9.760 1.00 37.34 74 PHE A N 1
ATOM 593 C CA . PHE A 1 74 ? 4.707 -5.502 8.494 1.00 37.34 74 PHE A CA 1
ATOM 594 C C . PHE A 1 74 ? 5.607 -6.028 7.351 1.00 37.34 74 PHE A C 1
ATOM 596 O O . PHE A 1 74 ? 6.800 -5.700 7.240 1.00 37.34 74 PHE A O 1
ATOM 603 N N . ARG A 1 75 ? 5.047 -6.879 6.486 1.00 42.47 75 ARG A N 1
ATOM 604 C CA . ARG A 1 75 ? 5.623 -7.278 5.190 1.00 42.47 75 ARG A CA 1
ATOM 605 C C . ARG A 1 75 ? 4.691 -6.723 4.116 1.00 42.47 75 ARG A C 1
ATOM 607 O O . ARG A 1 75 ? 3.570 -7.188 4.013 1.00 42.47 75 ARG A O 1
ATOM 614 N N . ALA A 1 76 ? 5.153 -5.751 3.336 1.00 40.75 76 ALA A N 1
ATOM 615 C CA . ALA A 1 76 ? 4.482 -5.350 2.106 1.00 40.75 76 ALA A CA 1
ATOM 616 C C . ALA A 1 76 ? 5.165 -6.079 0.941 1.00 40.75 76 ALA A C 1
ATOM 618 O O . ALA A 1 76 ? 6.140 -5.590 0.373 1.00 40.75 76 ALA A O 1
ATOM 619 N N . GLY A 1 77 ? 4.723 -7.300 0.647 1.00 44.53 77 GLY A N 1
ATOM 620 C CA . GLY A 1 77 ? 4.929 -7.871 -0.682 1.00 44.53 77 GLY A CA 1
ATOM 621 C C . GLY A 1 77 ? 3.750 -7.410 -1.523 1.00 44.53 77 GLY A C 1
ATOM 622 O O . GLY A 1 77 ? 2.632 -7.511 -1.054 1.00 44.53 77 GLY A O 1
ATOM 623 N N . VAL A 1 78 ? 3.968 -6.866 -2.715 1.00 47.53 78 VAL A N 1
ATOM 624 C CA . VAL A 1 78 ? 2.860 -6.525 -3.617 1.00 47.53 78 VAL A CA 1
ATOM 625 C C . VAL A 1 78 ? 2.875 -7.547 -4.733 1.00 47.53 78 VAL A C 1
ATOM 627 O O . VAL A 1 78 ? 3.446 -7.361 -5.799 1.00 47.53 78 VAL A O 1
ATOM 630 N N . HIS A 1 79 ? 2.305 -8.701 -4.431 1.00 52.22 79 HIS A N 1
ATOM 631 C CA . HIS A 1 79 ? 2.211 -9.759 -5.413 1.00 52.22 79 HIS A CA 1
ATOM 632 C C . HIS A 1 79 ? 1.005 -9.450 -6.294 1.00 52.22 79 HIS A C 1
ATOM 634 O O . HIS A 1 79 ? -0.082 -9.230 -5.771 1.00 52.22 79 HIS A O 1
ATOM 640 N N . ILE A 1 80 ? 1.205 -9.414 -7.609 1.00 52.75 80 ILE A N 1
ATOM 641 C CA . ILE A 1 80 ? 0.111 -9.383 -8.574 1.00 52.75 80 ILE A CA 1
ATOM 642 C C . ILE A 1 80 ? 0.038 -10.794 -9.139 1.00 52.75 80 ILE A C 1
ATOM 644 O O . ILE A 1 80 ? 0.972 -11.261 -9.791 1.00 52.75 80 ILE A O 1
ATOM 648 N N . ARG A 1 81 ? -1.014 -11.529 -8.782 1.00 52.16 81 ARG A N 1
ATOM 649 C CA . ARG A 1 81 ? -1.263 -12.861 -9.340 1.00 52.16 81 ARG A CA 1
ATOM 650 C C . ARG A 1 81 ? -2.319 -12.733 -10.426 1.00 52.16 81 ARG A C 1
ATOM 652 O O . ARG A 1 81 ? -3.315 -12.050 -10.214 1.00 52.16 81 ARG A O 1
ATOM 659 N N . ILE A 1 82 ? -2.057 -13.380 -11.557 1.00 46.25 82 ILE A N 1
ATOM 660 C CA . ILE A 1 82 ? -3.048 -13.632 -12.599 1.00 46.25 82 ILE A CA 1
ATOM 661 C C . ILE A 1 82 ? -3.860 -14.832 -12.103 1.00 46.25 82 ILE A C 1
ATOM 663 O O . ILE A 1 82 ? -3.306 -15.924 -11.947 1.00 46.25 82 ILE A O 1
ATOM 667 N N . GLU A 1 83 ? -5.117 -14.603 -11.748 1.00 43.78 83 GLU A N 1
ATOM 668 C CA . GLU A 1 83 ? -6.117 -15.652 -11.536 1.00 43.78 83 GLU A CA 1
ATOM 669 C C . GLU A 1 83 ? -7.085 -15.594 -12.723 1.00 43.78 83 GLU A C 1
ATOM 671 O O . GLU A 1 83 ? -7.194 -14.545 -13.348 1.00 43.78 83 GLU A O 1
ATOM 676 N N . ASP A 1 84 ? -7.711 -16.717 -13.082 1.00 36.28 84 ASP A N 1
ATOM 677 C CA . ASP A 1 84 ? -8.221 -17.003 -14.439 1.00 36.28 84 ASP A CA 1
ATOM 678 C C . ASP A 1 84 ? -9.054 -15.883 -15.117 1.00 36.28 84 ASP A C 1
ATOM 680 O O . ASP A 1 84 ? -9.008 -15.785 -16.339 1.00 36.28 84 ASP A O 1
ATOM 684 N N . ASP A 1 85 ? -9.702 -14.990 -14.349 1.00 50.75 85 ASP A N 1
ATOM 685 C CA . ASP A 1 85 ? -10.483 -13.841 -14.848 1.00 50.75 85 ASP A CA 1
ATOM 686 C C . ASP A 1 85 ? -10.148 -12.470 -14.194 1.00 50.75 85 ASP A C 1
ATOM 688 O O . ASP A 1 85 ? -10.860 -11.495 -14.431 1.00 50.75 85 ASP A O 1
ATOM 692 N N . HIS A 1 86 ? -9.129 -12.360 -13.326 1.00 54.31 86 HIS A N 1
ATOM 693 C CA . HIS A 1 86 ? -8.804 -11.108 -12.610 1.00 54.31 86 HIS A CA 1
ATOM 694 C C . HIS A 1 86 ? -7.358 -11.051 -12.079 1.00 54.31 86 HIS A C 1
ATOM 696 O O . HIS A 1 86 ? -6.682 -12.061 -11.873 1.00 54.31 86 HIS A O 1
ATOM 702 N N . PHE A 1 87 ? -6.879 -9.838 -11.802 1.00 63.78 87 PHE A N 1
ATOM 703 C CA . PHE A 1 87 ? -5.549 -9.576 -11.255 1.00 63.78 87 PHE A CA 1
ATOM 704 C C . PHE A 1 87 ? -5.651 -9.157 -9.790 1.00 63.78 87 PHE A C 1
ATOM 706 O O . PHE A 1 87 ? -6.335 -8.192 -9.453 1.00 63.78 87 PHE A O 1
ATOM 713 N N . THR A 1 88 ? -4.927 -9.837 -8.903 1.00 64.94 88 THR A N 1
ATOM 714 C CA . THR A 1 88 ? -5.032 -9.572 -7.459 1.00 64.94 88 THR A CA 1
ATOM 715 C C . THR A 1 88 ? -3.745 -8.991 -6.903 1.00 64.94 88 THR A C 1
ATOM 717 O O . THR A 1 88 ? -2.718 -9.674 -6.860 1.00 64.94 88 THR A O 1
ATOM 720 N N . LEU A 1 89 ? -3.825 -7.762 -6.396 1.00 70.44 89 LEU A N 1
ATOM 721 C CA . LEU A 1 89 ? -2.826 -7.146 -5.533 1.00 70.44 89 LEU A CA 1
ATOM 722 C C . LEU A 1 89 ? -2.974 -7.719 -4.119 1.00 70.44 89 LEU A C 1
ATOM 724 O O . LEU A 1 89 ? -3.988 -7.494 -3.468 1.00 70.44 89 LEU A O 1
ATOM 728 N N . HIS A 1 90 ? -1.982 -8.458 -3.629 1.00 70.88 90 HIS A N 1
ATOM 729 C CA . HIS A 1 90 ? -2.044 -9.127 -2.320 1.00 70.88 90 HIS A CA 1
ATOM 730 C C . HIS A 1 90 ? -0.681 -9.146 -1.613 1.00 70.88 90 HIS A C 1
ATOM 732 O O . HIS A 1 90 ? 0.302 -8.637 -2.160 1.00 70.88 90 HIS A O 1
ATOM 738 N N . ASN A 1 91 ? -0.615 -9.757 -0.419 1.00 66.00 91 ASN A N 1
ATOM 739 C CA . ASN A 1 91 ? 0.541 -9.805 0.494 1.00 66.00 91 ASN A CA 1
ATOM 740 C C . ASN A 1 91 ? 0.936 -8.469 1.162 1.00 66.00 91 ASN A C 1
ATOM 742 O O . ASN A 1 91 ? 2.062 -8.321 1.661 1.00 66.00 91 ASN A O 1
ATOM 746 N N . ILE A 1 92 ? 0.016 -7.503 1.241 1.00 74.56 92 ILE A N 1
ATOM 747 C CA . ILE A 1 92 ? 0.210 -6.292 2.046 1.00 74.56 92 ILE A CA 1
ATOM 748 C C . ILE A 1 92 ? -0.255 -6.594 3.472 1.00 74.56 92 ILE A C 1
ATOM 750 O O . ILE A 1 92 ? -1.446 -6.580 3.764 1.00 74.56 92 ILE A O 1
ATOM 754 N N . MET A 1 93 ? 0.687 -6.899 4.363 1.00 74.50 93 MET A N 1
ATOM 755 C CA . MET A 1 93 ? 0.381 -7.369 5.715 1.00 74.50 93 MET A CA 1
ATOM 756 C C . MET A 1 93 ? 0.446 -6.252 6.759 1.00 74.50 93 MET A C 1
ATOM 758 O O . MET A 1 93 ? 1.434 -5.516 6.823 1.00 74.50 93 MET A O 1
ATOM 762 N N . PHE A 1 94 ? -0.539 -6.223 7.653 1.00 73.56 94 PHE A N 1
ATOM 763 C CA . PHE A 1 94 ? -0.630 -5.370 8.835 1.00 73.56 94 PHE A CA 1
ATOM 764 C C . PHE A 1 94 ? -0.625 -6.208 10.098 1.00 73.56 94 PHE A C 1
ATOM 766 O O . PHE A 1 94 ? -1.102 -7.337 10.090 1.00 73.56 94 PHE A O 1
ATOM 773 N N . ARG A 1 95 ? -0.150 -5.651 11.211 1.00 72.88 95 ARG A N 1
ATOM 774 C CA . ARG A 1 95 ? -0.457 -6.231 12.520 1.00 72.88 95 ARG A CA 1
ATOM 775 C C . ARG A 1 95 ? -1.926 -5.952 12.841 1.00 72.88 95 ARG A C 1
ATOM 777 O O . ARG A 1 95 ? -2.378 -4.824 12.675 1.00 72.88 95 ARG A O 1
ATOM 784 N N . ALA A 1 96 ? -2.654 -6.959 13.306 1.00 77.94 96 ALA A N 1
ATOM 785 C CA . ALA A 1 96 ? -4.012 -6.767 13.794 1.00 77.94 96 ALA A CA 1
ATOM 786 C C . ALA A 1 96 ? -4.003 -5.839 15.022 1.00 77.94 96 ALA A C 1
ATOM 788 O O . ALA A 1 96 ? -3.132 -5.945 15.891 1.00 77.94 96 ALA A O 1
ATOM 789 N N . PHE A 1 97 ? -4.970 -4.931 15.081 1.00 80.94 97 PHE A N 1
ATOM 790 C CA . PHE A 1 97 ? -5.159 -3.970 16.164 1.00 80.94 97 PHE A CA 1
ATOM 791 C C . PHE A 1 97 ? -6.624 -3.989 16.609 1.00 80.94 97 PHE A C 1
ATOM 793 O O . PHE A 1 97 ? -7.491 -4.458 15.879 1.00 80.94 97 PHE A O 1
ATOM 800 N N . PHE A 1 98 ? -6.908 -3.533 17.827 1.00 77.94 98 PHE A N 1
ATOM 801 C CA . PHE A 1 98 ? -8.284 -3.468 18.325 1.00 77.94 98 PHE A CA 1
ATOM 802 C C . PHE A 1 98 ? -9.127 -2.542 17.436 1.00 77.94 98 PHE A C 1
ATOM 804 O O . PHE A 1 98 ? -8.628 -1.500 17.037 1.00 77.94 98 PHE A O 1
ATOM 811 N N . GLY A 1 99 ? -10.369 -2.901 17.098 1.00 77.69 99 GLY A N 1
ATOM 812 C CA . GLY A 1 99 ? -11.219 -2.080 16.222 1.00 77.69 99 GLY A CA 1
ATOM 813 C C . GLY A 1 99 ? -10.853 -2.127 14.732 1.00 77.69 99 GLY A C 1
ATOM 814 O O . GLY A 1 99 ? -11.351 -1.313 13.950 1.00 77.69 99 GLY A O 1
ATOM 815 N N . TRP A 1 100 ? -10.010 -3.078 14.310 1.00 86.38 100 TRP A N 1
ATOM 816 C CA . TRP A 1 100 ? -9.675 -3.293 12.899 1.00 86.38 100 TRP A CA 1
ATOM 817 C C . TRP A 1 100 ? -10.896 -3.607 12.025 1.00 86.38 100 TRP A C 1
ATOM 819 O O . TRP A 1 100 ? -10.836 -3.417 10.815 1.00 86.38 100 TRP A O 1
ATOM 829 N N . GLU A 1 101 ? -12.008 -4.056 12.606 1.00 88.06 101 GLU A N 1
ATOM 830 C CA . GLU A 1 101 ? -13.241 -4.384 11.895 1.00 88.06 101 GLU A CA 1
ATOM 831 C C . GLU A 1 101 ? -13.865 -3.146 11.236 1.00 88.06 101 GLU A C 1
ATOM 833 O O . GLU A 1 101 ? -14.325 -3.215 10.096 1.00 88.06 101 GLU A O 1
ATOM 838 N N . ALA A 1 102 ? -13.851 -1.997 11.923 1.00 87.56 102 ALA A N 1
ATOM 839 C CA . ALA A 1 102 ? -14.316 -0.730 11.354 1.00 87.56 102 ALA A C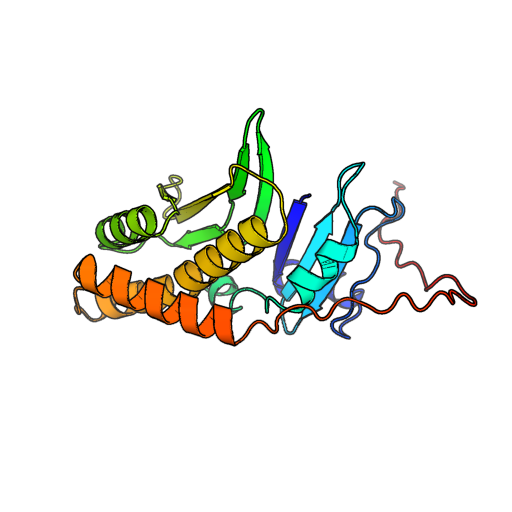A 1
ATOM 840 C C . ALA A 1 102 ? -13.393 -0.268 10.217 1.00 87.56 102 ALA A C 1
ATOM 842 O O . ALA A 1 102 ? -13.860 0.177 9.169 1.00 87.56 102 ALA A O 1
ATOM 843 N N . PHE A 1 103 ? -12.082 -0.460 10.392 1.00 90.25 103 PHE A N 1
ATOM 844 C CA . PHE A 1 103 ? -11.098 -0.194 9.348 1.00 90.25 103 PHE A CA 1
ATOM 845 C C . PHE A 1 103 ? -11.296 -1.114 8.132 1.00 90.25 103 PHE A C 1
ATOM 847 O O . PHE A 1 103 ? -11.278 -0.643 7.000 1.00 90.25 103 PHE A O 1
ATOM 854 N N . ALA A 1 104 ? -11.575 -2.403 8.341 1.00 90.88 104 ALA A N 1
ATOM 855 C CA . ALA A 1 104 ? -11.852 -3.364 7.275 1.00 90.88 104 ALA A CA 1
ATOM 856 C C . ALA A 1 104 ? -13.103 -3.005 6.463 1.00 90.88 104 ALA A C 1
ATOM 858 O O . ALA A 1 104 ? -13.070 -3.102 5.237 1.00 90.88 104 ALA A O 1
ATOM 859 N N . LYS A 1 105 ? -14.175 -2.541 7.118 1.00 91.31 105 LYS A N 1
ATOM 860 C CA . LYS A 1 105 ? -15.380 -2.047 6.429 1.00 91.31 105 LYS A CA 1
ATOM 861 C C . LYS A 1 105 ? -15.093 -0.812 5.580 1.00 91.31 105 LYS A C 1
ATOM 863 O O . LYS A 1 105 ? -15.465 -0.778 4.410 1.00 91.31 105 LYS A O 1
ATOM 868 N N . ALA A 1 106 ? -14.366 0.156 6.133 1.00 91.69 106 ALA A N 1
ATOM 869 C CA . ALA A 1 106 ? -13.965 1.348 5.393 1.00 91.69 106 ALA A CA 1
ATOM 870 C C . ALA A 1 106 ? -13.082 1.005 4.182 1.00 91.69 106 ALA A C 1
ATOM 872 O O . ALA A 1 106 ? -13.279 1.551 3.101 1.00 91.69 106 ALA A O 1
ATOM 873 N N . VAL A 1 107 ? -12.149 0.059 4.337 1.00 91.00 107 VAL A N 1
ATOM 874 C CA . VAL A 1 107 ? -11.318 -0.449 3.237 1.00 91.00 107 VAL A CA 1
ATOM 875 C C . VAL A 1 107 ? -12.159 -1.154 2.167 1.00 91.00 107 VAL A C 1
ATOM 877 O O . VAL A 1 107 ? -11.899 -0.956 0.982 1.00 91.00 107 VAL A O 1
ATOM 880 N N . ALA A 1 108 ? -13.187 -1.913 2.560 1.00 91.00 108 ALA A N 1
ATOM 881 C CA . ALA A 1 108 ? -14.133 -2.532 1.629 1.00 91.00 108 ALA A CA 1
ATOM 882 C C . ALA A 1 108 ? -14.899 -1.498 0.797 1.00 91.00 108 ALA A C 1
ATOM 884 O O . ALA A 1 108 ? -14.971 -1.617 -0.425 1.00 91.00 108 ALA A O 1
ATOM 885 N N . ALA A 1 109 ? -15.383 -0.430 1.432 1.00 86.62 109 ALA A N 1
ATOM 886 C CA . ALA A 1 109 ? -16.000 0.701 0.736 1.00 86.62 109 ALA A CA 1
ATOM 887 C C . ALA A 1 109 ? -15.018 1.471 -0.173 1.00 86.62 109 ALA A C 1
ATOM 889 O O . ALA A 1 109 ? -15.441 2.267 -1.010 1.00 86.62 109 ALA A O 1
ATOM 890 N N . PHE A 1 110 ? -13.714 1.240 -0.006 1.00 79.44 110 PHE A N 1
ATOM 891 C CA . PHE A 1 110 ? -12.625 1.868 -0.749 1.00 79.44 110 PHE A CA 1
ATOM 892 C C . PHE A 1 110 ? -12.002 0.944 -1.816 1.00 79.44 110 PHE A C 1
ATOM 894 O O . PHE A 1 110 ? -10.912 1.220 -2.310 1.00 79.44 110 PHE A O 1
ATOM 901 N N . GLY A 1 111 ? -12.666 -0.168 -2.159 1.00 81.50 111 GLY A N 1
ATOM 902 C CA . GLY A 1 111 ? -12.227 -1.083 -3.223 1.00 81.50 111 GLY A CA 1
ATOM 903 C C . GLY A 1 111 ? -11.116 -2.059 -2.820 1.00 81.50 111 GLY A C 1
ATOM 904 O O . GLY A 1 111 ? -10.479 -2.667 -3.677 1.00 81.50 111 GLY A O 1
ATOM 905 N N . GLY A 1 112 ? -10.855 -2.212 -1.521 1.00 87.69 112 GLY A N 1
ATOM 906 C CA . GLY A 1 112 ? -9.938 -3.220 -0.997 1.00 87.69 112 GLY A CA 1
ATOM 907 C C . GLY A 1 112 ? -10.636 -4.254 -0.126 1.00 87.69 112 GLY A C 1
ATOM 908 O O . GLY A 1 112 ? -11.832 -4.204 0.121 1.00 87.69 112 GLY A O 1
ATOM 909 N N . ARG A 1 113 ? -9.871 -5.189 0.417 1.00 89.94 113 ARG A N 1
ATOM 910 C CA . ARG A 1 113 ? -10.344 -6.161 1.398 1.00 89.94 113 ARG A CA 1
ATOM 911 C C . ARG A 1 113 ? -9.262 -6.382 2.432 1.00 89.94 113 ARG A C 1
ATOM 913 O O . ARG A 1 113 ? -8.103 -6.521 2.066 1.00 89.94 113 ARG A O 1
ATOM 920 N N . LEU A 1 114 ? -9.638 -6.431 3.707 1.00 88.69 114 LEU A N 1
ATOM 921 C CA . LEU A 1 114 ? -8.749 -6.839 4.793 1.00 88.69 114 LEU A CA 1
ATOM 922 C C . LEU A 1 114 ? -9.179 -8.201 5.334 1.00 88.69 114 LEU A C 1
ATOM 924 O O . LEU A 1 114 ? -10.330 -8.375 5.731 1.00 88.69 114 LEU A O 1
ATOM 928 N N . GLU A 1 115 ? -8.254 -9.155 5.364 1.00 85.38 115 GLU A N 1
ATOM 929 C CA . GLU A 1 115 ? -8.496 -10.517 5.844 1.00 85.38 115 GLU A CA 1
ATOM 930 C C . GLU A 1 115 ? -7.571 -10.861 7.008 1.00 85.38 115 GLU A C 1
ATOM 932 O O . GLU A 1 115 ? -6.371 -10.615 6.952 1.00 85.38 115 GLU A O 1
ATOM 937 N N . PHE A 1 116 ? -8.104 -11.464 8.070 1.00 82.62 116 PHE A N 1
ATOM 938 C CA . PHE A 1 116 ? -7.280 -11.952 9.173 1.00 82.62 116 PHE A CA 1
ATOM 939 C C . PHE A 1 116 ? -6.594 -13.266 8.792 1.00 82.62 116 PHE A C 1
ATOM 941 O O . PHE A 1 116 ? -7.259 -14.243 8.457 1.00 82.62 116 PHE A O 1
ATOM 948 N N . THR A 1 117 ? -5.265 -13.322 8.895 1.00 81.00 117 THR A N 1
ATOM 949 C CA . THR A 1 117 ? -4.470 -14.475 8.429 1.00 81.00 117 THR A CA 1
ATOM 950 C C . THR A 1 117 ? -4.072 -15.445 9.549 1.00 81.00 117 THR A C 1
ATOM 952 O O . THR A 1 117 ? -3.156 -16.250 9.388 1.00 81.00 117 THR A O 1
ATOM 955 N N . GLY A 1 118 ? -4.702 -15.359 10.726 1.00 66.12 118 GLY A N 1
ATOM 956 C CA . GLY A 1 118 ? -4.487 -16.301 11.836 1.00 66.12 118 GLY A CA 1
ATOM 957 C C . GLY A 1 118 ? -3.249 -16.044 12.711 1.00 66.12 118 GLY A C 1
ATOM 958 O O . GLY A 1 118 ? -3.097 -16.696 13.736 1.00 66.12 118 GLY A O 1
ATOM 959 N N . SER A 1 119 ? -2.379 -15.087 12.358 1.00 70.50 119 SER A N 1
ATOM 960 C CA . SER A 1 119 ? -1.103 -14.809 13.059 1.00 70.50 119 SER A CA 1
ATOM 961 C C . SER A 1 119 ? -1.026 -13.404 13.677 1.00 70.50 119 SER A C 1
ATOM 963 O O . SER A 1 119 ? 0.020 -12.759 13.624 1.00 70.50 119 SER A O 1
ATOM 965 N N . ASN A 1 120 ? -2.134 -12.887 14.227 1.00 76.38 120 ASN A N 1
ATOM 966 C CA . ASN A 1 120 ? -2.263 -11.472 14.625 1.00 76.38 120 ASN A CA 1
ATOM 967 C C . ASN A 1 120 ? -1.922 -10.507 13.482 1.00 76.38 120 ASN A C 1
ATOM 969 O O . ASN A 1 120 ? -1.338 -9.442 13.700 1.00 76.38 120 ASN A O 1
ATOM 973 N N . ALA A 1 121 ? -2.269 -10.900 12.261 1.00 80.31 121 ALA A N 1
ATOM 974 C CA . ALA A 1 121 ? -1.993 -10.137 11.066 1.00 80.31 121 ALA A CA 1
ATOM 975 C C . ALA A 1 121 ? -3.242 -10.039 10.192 1.00 80.31 121 ALA A C 1
ATOM 977 O O . ALA A 1 121 ? -4.067 -10.953 10.156 1.00 80.31 121 ALA A O 1
ATOM 978 N N . LEU A 1 122 ? -3.355 -8.903 9.519 1.00 83.75 122 LEU A N 1
ATOM 979 C CA . LEU A 1 122 ? -4.349 -8.622 8.502 1.00 83.75 122 LEU A CA 1
ATOM 980 C C . LEU A 1 122 ? -3.636 -8.562 7.158 1.00 83.75 122 LEU A C 1
ATOM 982 O O . LEU A 1 122 ? -2.533 -8.030 7.080 1.00 83.75 122 LEU A O 1
ATOM 986 N N . GLU A 1 123 ? -4.257 -9.063 6.109 1.00 85.31 123 GLU A N 1
ATOM 987 C CA . GLU A 1 123 ? -3.783 -8.938 4.740 1.00 85.31 123 GLU A CA 1
ATOM 988 C C . GLU A 1 123 ? -4.720 -8.017 3.970 1.00 85.31 123 GLU A C 1
ATOM 990 O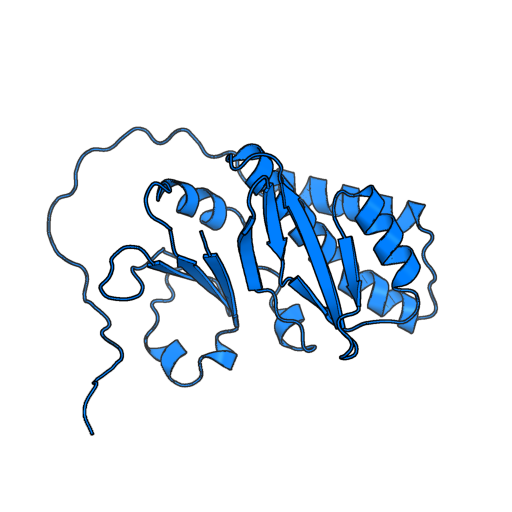 O . GLU A 1 123 ? -5.923 -8.265 3.933 1.00 85.31 123 GLU A O 1
ATOM 995 N N . TYR A 1 124 ? -4.174 -6.972 3.350 1.00 86.31 124 TYR A N 1
ATOM 996 C CA . TYR A 1 124 ? -4.890 -6.193 2.350 1.00 86.31 124 TYR A CA 1
ATOM 997 C C . TYR A 1 124 ? -4.771 -6.866 0.993 1.00 86.31 124 TYR A C 1
ATOM 999 O O . TYR A 1 124 ? -3.671 -7.216 0.548 1.00 86.31 124 TYR A O 1
ATOM 1007 N N . ARG A 1 125 ? -5.920 -6.975 0.336 1.00 86.12 125 ARG A N 1
ATOM 1008 C CA . ARG A 1 125 ? -6.057 -7.407 -1.044 1.00 86.12 125 ARG A CA 1
ATOM 1009 C C . ARG A 1 125 ? -6.881 -6.395 -1.827 1.00 86.12 125 ARG A C 1
ATOM 1011 O O . ARG A 1 125 ? -7.839 -5.845 -1.290 1.00 86.12 125 ARG A O 1
ATOM 1018 N N . SER A 1 126 ? -6.551 -6.187 -3.090 1.00 85.56 126 SER A N 1
ATOM 1019 C CA . SER A 1 126 ? -7.460 -5.566 -4.052 1.00 85.56 126 SER A CA 1
ATOM 1020 C C . SER A 1 126 ? -7.460 -6.355 -5.350 1.00 85.56 126 SER A C 1
ATOM 1022 O O . SER A 1 126 ? -6.452 -6.951 -5.736 1.00 85.56 126 SER A O 1
ATOM 1024 N N . THR A 1 127 ? -8.620 -6.392 -5.988 1.00 80.94 127 THR A N 1
ATOM 1025 C CA . THR A 1 127 ? -8.839 -7.056 -7.270 1.00 80.94 127 THR A CA 1
ATOM 1026 C C . THR A 1 127 ? -8.924 -6.008 -8.369 1.00 80.94 127 THR A C 1
ATOM 1028 O O . THR A 1 127 ? -9.435 -4.909 -8.159 1.00 80.94 127 THR A O 1
ATOM 1031 N N . MET A 1 128 ? -8.390 -6.351 -9.531 1.00 78.62 128 MET A N 1
ATOM 1032 C CA . MET A 1 128 ? -8.376 -5.542 -10.738 1.00 78.62 128 MET A CA 1
ATOM 1033 C C . MET A 1 128 ? -8.932 -6.414 -11.860 1.00 78.62 128 MET A C 1
ATOM 1035 O O . MET A 1 128 ? -8.388 -7.486 -12.124 1.00 78.62 128 MET A O 1
ATOM 1039 N N . ASP A 1 129 ? -10.007 -5.968 -12.500 1.00 73.62 129 ASP A N 1
ATOM 1040 C CA . ASP A 1 129 ? -10.658 -6.737 -13.569 1.00 73.62 129 ASP A CA 1
ATOM 1041 C C . ASP A 1 129 ? -9.853 -6.672 -14.879 1.00 73.62 129 ASP A C 1
ATOM 1043 O O . ASP A 1 129 ? -9.857 -7.604 -15.676 1.00 73.62 129 ASP A O 1
ATOM 1047 N N . GLU A 1 130 ? -9.088 -5.593 -15.069 1.00 69.44 130 GLU A N 1
ATOM 1048 C CA . GLU A 1 130 ? -8.198 -5.396 -16.211 1.00 69.44 130 GLU A CA 1
ATOM 1049 C C . GLU A 1 130 ? -6.772 -5.070 -15.753 1.00 69.44 130 GLU A C 1
ATOM 1051 O O . GLU A 1 130 ? -6.557 -4.343 -14.780 1.00 69.44 130 GLU A O 1
ATOM 1056 N N . PHE A 1 131 ? -5.775 -5.577 -16.485 1.00 67.69 131 PHE A N 1
ATOM 1057 C CA . PHE A 1 131 ? -4.368 -5.237 -16.270 1.00 67.69 131 PHE A CA 1
ATOM 1058 C C . PHE A 1 131 ? -3.923 -4.171 -17.258 1.00 67.69 131 PHE A C 1
ATOM 1060 O O . PHE A 1 131 ? -3.288 -4.444 -18.276 1.00 67.69 131 PHE A O 1
ATOM 1067 N N . ASN A 1 132 ? -4.291 -2.937 -16.937 1.00 71.88 132 ASN A N 1
ATOM 1068 C CA . ASN A 1 132 ? -3.836 -1.744 -17.629 1.00 71.88 132 ASN A CA 1
ATOM 1069 C C . ASN A 1 132 ? -3.195 -0.769 -16.624 1.00 71.88 132 ASN A C 1
ATOM 1071 O O . ASN A 1 132 ? -3.278 -0.946 -15.404 1.00 71.88 132 ASN A O 1
ATOM 1075 N N . GLU A 1 133 ? -2.517 0.250 -17.148 1.00 69.94 133 GLU A N 1
ATOM 1076 C CA . GLU A 1 133 ? -1.790 1.233 -16.342 1.00 69.94 133 GLU A CA 1
ATOM 1077 C C . GLU A 1 133 ? -2.700 1.963 -15.343 1.00 69.94 133 GLU A C 1
ATOM 1079 O O . GLU A 1 133 ? -2.330 2.139 -14.184 1.00 69.94 133 GLU A O 1
ATOM 1084 N N . GLU A 1 134 ? -3.907 2.341 -15.766 1.00 79.00 134 GLU A N 1
ATOM 1085 C CA . GLU A 1 134 ? -4.872 3.079 -14.951 1.00 79.00 134 GLU A CA 1
ATOM 1086 C C . GLU A 1 134 ? -5.353 2.246 -13.757 1.00 79.00 134 GLU A C 1
ATOM 1088 O O . GLU A 1 134 ? -5.290 2.700 -12.610 1.00 79.00 134 GLU A O 1
ATOM 1093 N N . THR A 1 135 ? -5.768 1.002 -14.003 1.00 76.94 135 THR A N 1
ATOM 1094 C CA . THR A 1 135 ? -6.257 0.090 -12.965 1.00 76.94 135 THR A CA 1
ATOM 1095 C C . THR A 1 135 ? -5.137 -0.297 -11.997 1.00 76.94 135 THR A C 1
ATOM 1097 O O . THR A 1 135 ? -5.341 -0.292 -10.778 1.00 76.94 135 THR A O 1
ATOM 1100 N N . LEU A 1 136 ? -3.924 -0.539 -12.508 1.00 74.56 136 LEU A N 1
ATOM 1101 C CA . LEU A 1 136 ? -2.746 -0.806 -11.683 1.00 74.56 136 LEU A CA 1
ATOM 1102 C C . LEU A 1 136 ? -2.374 0.404 -10.814 1.00 74.56 136 LEU A C 1
ATOM 1104 O O . LEU A 1 136 ? -2.123 0.254 -9.613 1.00 74.56 136 LEU A O 1
ATOM 1108 N N . ARG A 1 137 ? -2.366 1.609 -11.396 1.00 78.31 137 ARG A N 1
ATOM 1109 C CA . ARG A 1 137 ? -2.103 2.864 -10.681 1.00 78.31 137 ARG A CA 1
ATOM 1110 C C . ARG A 1 137 ? -3.121 3.061 -9.564 1.00 78.31 137 ARG A C 1
ATOM 1112 O O . ARG A 1 137 ? -2.722 3.278 -8.420 1.00 78.31 137 ARG A O 1
ATOM 1119 N N . HIS A 1 138 ? -4.410 2.909 -9.864 1.00 82.56 138 HIS A N 1
ATOM 1120 C CA . HIS A 1 138 ? -5.480 3.015 -8.876 1.00 82.56 138 HIS A CA 1
ATOM 1121 C C . HIS A 1 138 ? -5.289 2.023 -7.718 1.00 82.56 138 HIS A C 1
ATOM 1123 O O . HIS A 1 138 ? -5.266 2.430 -6.555 1.00 82.56 138 HIS A O 1
ATOM 1129 N N . ALA A 1 139 ? -5.059 0.740 -8.017 1.00 80.06 139 ALA A N 1
ATOM 1130 C CA . ALA A 1 139 ? -4.858 -0.291 -7.000 1.00 80.06 139 ALA A CA 1
ATOM 1131 C C . ALA A 1 139 ? -3.647 -0.002 -6.095 1.00 80.06 139 ALA A C 1
ATOM 1133 O O . ALA A 1 13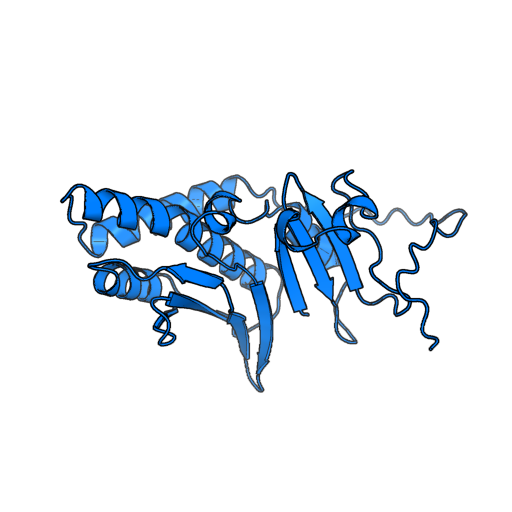9 ? -3.721 -0.177 -4.874 1.00 80.06 139 ALA A O 1
ATOM 1134 N N . LEU A 1 140 ? -2.541 0.483 -6.665 1.00 78.00 140 LEU A N 1
ATOM 1135 C CA . LEU A 1 140 ? -1.337 0.822 -5.906 1.00 78.00 140 LEU A CA 1
ATOM 1136 C C . LEU A 1 140 ? -1.517 2.072 -5.036 1.00 78.00 140 LEU A C 1
ATOM 1138 O O . LEU A 1 140 ? -1.038 2.089 -3.898 1.00 78.00 140 LEU A O 1
ATOM 1142 N N . ILE A 1 141 ? -2.219 3.098 -5.527 1.00 82.81 141 ILE A N 1
ATOM 1143 C CA . ILE A 1 141 ? -2.554 4.290 -4.734 1.00 82.81 141 ILE A CA 1
ATOM 1144 C C . ILE A 1 141 ? -3.480 3.899 -3.581 1.00 82.81 141 ILE A C 1
ATOM 1146 O O . ILE A 1 141 ? -3.204 4.269 -2.438 1.00 82.81 141 ILE A O 1
ATOM 1150 N N . CYS A 1 142 ? -4.511 3.088 -3.838 1.00 86.62 142 CYS A N 1
ATOM 1151 C CA . CYS A 1 142 ? -5.409 2.565 -2.807 1.00 86.62 142 CYS A CA 1
ATOM 1152 C C . CYS A 1 142 ? -4.647 1.790 -1.729 1.00 86.62 142 CYS A C 1
ATOM 1154 O O . CYS A 1 142 ? -4.759 2.106 -0.542 1.00 86.62 142 CYS A O 1
ATOM 1156 N N . ALA A 1 143 ? -3.792 0.844 -2.125 1.00 82.81 143 ALA A N 1
A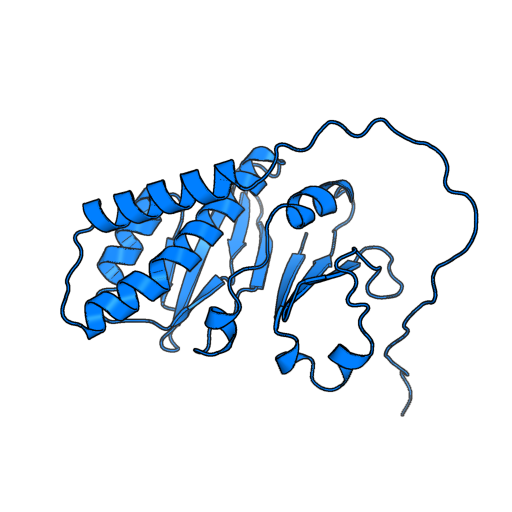TOM 1157 C CA . ALA A 1 143 ? -2.919 0.131 -1.198 1.00 82.81 143 ALA A CA 1
ATOM 1158 C C . ALA A 1 143 ? -2.059 1.091 -0.363 1.00 82.81 143 ALA A C 1
ATOM 1160 O O . ALA A 1 143 ? -1.928 0.933 0.855 1.00 82.81 143 ALA A O 1
ATOM 1161 N N . LYS A 1 144 ? -1.488 2.123 -0.991 1.00 80.25 144 LYS A N 1
ATOM 1162 C C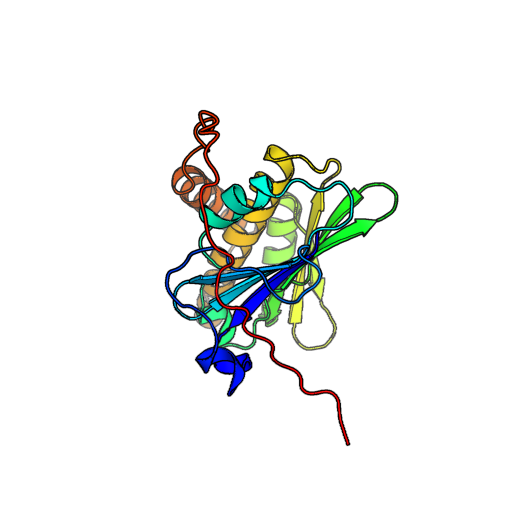A . LYS A 1 144 ? -0.634 3.095 -0.304 1.00 80.25 144 LYS A CA 1
ATOM 1163 C C . LYS A 1 144 ? -1.422 3.970 0.667 1.00 80.25 144 LYS A C 1
ATOM 1165 O O . LYS A 1 144 ? -0.950 4.167 1.789 1.00 80.25 144 LYS A O 1
ATOM 1170 N N . ALA A 1 145 ? -2.626 4.401 0.305 1.00 87.44 145 ALA A N 1
ATOM 1171 C CA . ALA A 1 145 ? -3.537 5.114 1.195 1.00 87.44 145 ALA A CA 1
ATOM 1172 C C . ALA A 1 145 ? -3.870 4.263 2.431 1.00 87.44 145 ALA A C 1
ATOM 1174 O O . ALA A 1 145 ? -3.662 4.712 3.560 1.00 87.44 145 ALA A O 1
ATOM 1175 N N . VAL A 1 146 ? -4.248 2.994 2.238 1.00 87.88 146 VAL A N 1
ATOM 1176 C CA . VAL A 1 146 ? -4.520 2.052 3.339 1.00 87.88 146 VAL A CA 1
ATOM 1177 C C . VAL A 1 146 ? -3.302 1.888 4.247 1.00 87.88 146 VAL A C 1
ATOM 1179 O O . VAL A 1 146 ? -3.422 1.992 5.467 1.00 87.88 146 VAL A O 1
ATOM 1182 N N . THR A 1 147 ? -2.107 1.702 3.681 1.00 79.56 147 THR A N 1
ATOM 1183 C CA . THR A 1 147 ? -0.871 1.574 4.479 1.00 79.56 147 THR A CA 1
ATOM 1184 C C . THR A 1 147 ? -0.423 2.857 5.172 1.00 79.56 147 THR A C 1
ATOM 1186 O O . THR A 1 147 ? 0.338 2.785 6.137 1.00 79.56 147 THR A O 1
ATOM 1189 N N . THR A 1 148 ? -0.892 4.014 4.709 1.00 83.12 148 THR A N 1
ATOM 1190 C CA . THR A 1 148 ? -0.625 5.312 5.337 1.00 83.12 148 THR A CA 1
ATOM 1191 C C . THR A 1 148 ? -1.562 5.547 6.517 1.00 83.12 148 THR A C 1
ATOM 1193 O O . THR A 1 148 ? -1.111 5.981 7.574 1.00 83.12 148 THR A O 1
ATOM 1196 N N . VAL A 1 149 ? -2.843 5.209 6.358 1.00 88.19 149 VAL A N 1
ATOM 1197 C CA . VAL A 1 149 ? -3.884 5.453 7.366 1.00 88.19 149 VAL A CA 1
ATOM 1198 C C . VAL A 1 149 ? -3.875 4.390 8.471 1.00 88.19 149 VAL A C 1
ATOM 1200 O O . VAL A 1 149 ? -4.056 4.730 9.638 1.00 88.19 149 VAL A O 1
ATOM 1203 N N . ALA A 1 150 ? -3.606 3.116 8.157 1.00 86.62 150 ALA A N 1
ATOM 1204 C CA . ALA A 1 150 ? -3.680 2.029 9.143 1.00 86.62 150 ALA A CA 1
ATOM 1205 C C . ALA A 1 150 ? -2.828 2.260 10.413 1.00 86.62 150 ALA A C 1
ATOM 1207 O O . ALA A 1 150 ? -3.352 2.059 11.509 1.00 86.62 150 ALA A O 1
ATOM 1208 N N . PRO A 1 151 ? -1.554 2.711 10.332 1.00 81.75 151 PRO A N 1
ATOM 1209 C CA . PRO A 1 151 ? -0.753 2.986 11.525 1.00 81.75 151 PRO A CA 1
ATOM 1210 C C . PRO A 1 151 ? -1.305 4.131 12.378 1.00 81.75 151 PRO A C 1
ATOM 1212 O O . PRO A 1 151 ? -1.187 4.078 13.597 1.00 81.75 151 PRO A O 1
ATOM 1215 N N . GLN A 1 152 ? -1.906 5.147 11.749 1.00 86.12 152 GLN A N 1
ATOM 1216 C CA . GLN A 1 152 ? -2.531 6.263 12.459 1.00 86.12 152 GLN A CA 1
ATOM 1217 C C . GLN A 1 152 ? -3.745 5.776 13.255 1.00 86.12 152 GLN A C 1
ATOM 1219 O O . GLN A 1 152 ? -3.803 5.991 14.459 1.00 86.12 152 GLN A O 1
ATOM 1224 N N . ILE A 1 153 ? -4.651 5.031 12.613 1.00 88.06 153 ILE A N 1
ATOM 1225 C CA . ILE A 1 153 ? -5.829 4.455 13.282 1.00 88.06 153 ILE A CA 1
ATOM 1226 C C . ILE A 1 153 ? -5.412 3.534 14.432 1.00 88.06 153 ILE A C 1
ATOM 1228 O O . ILE A 1 153 ? -5.973 3.601 15.524 1.00 88.06 153 ILE A O 1
ATOM 1232 N N . ALA A 1 154 ? -4.401 2.691 14.212 1.00 84.06 154 ALA A N 1
ATOM 1233 C CA . ALA A 1 154 ? -3.898 1.797 15.246 1.00 84.06 154 ALA A CA 1
ATOM 1234 C C . ALA A 1 154 ? -3.321 2.557 16.453 1.00 84.06 154 ALA A C 1
ATOM 1236 O O . ALA A 1 154 ? -3.447 2.079 17.579 1.00 84.06 154 ALA A O 1
ATOM 1237 N N . GLU A 1 155 ? -2.681 3.708 16.240 1.00 84.00 155 GLU A N 1
ATOM 1238 C CA . GLU A 1 155 ? -2.151 4.541 17.321 1.00 84.00 155 GLU A CA 1
ATOM 1239 C C . GLU A 1 155 ? -3.261 5.292 18.060 1.00 84.00 155 GLU A C 1
ATOM 1241 O O . GLU A 1 155 ? -3.314 5.249 19.288 1.00 84.00 155 GLU A O 1
ATOM 1246 N N . ASP A 1 156 ? -4.202 5.885 17.330 1.00 86.81 156 ASP A N 1
ATOM 1247 C CA . ASP A 1 156 ? -5.345 6.603 17.900 1.00 86.81 156 ASP A CA 1
ATOM 1248 C C . ASP A 1 156 ? -6.183 5.693 18.810 1.00 86.81 156 ASP A C 1
ATOM 1250 O O . ASP A 1 156 ? -6.552 6.076 19.922 1.00 86.81 156 ASP A O 1
ATOM 1254 N N . ILE A 1 157 ? -6.388 4.434 18.410 1.00 84.62 157 ILE A N 1
ATOM 1255 C CA . ILE A 1 157 ? -7.107 3.453 19.230 1.00 84.62 157 ILE A CA 1
ATOM 1256 C C . ILE A 1 157 ? -6.346 3.119 20.520 1.00 84.62 157 ILE A C 1
ATOM 1258 O O . ILE A 1 157 ? -6.975 2.982 21.571 1.00 84.62 157 ILE A O 1
ATOM 1262 N N . LYS A 1 158 ? -5.006 3.032 20.494 1.00 80.94 158 LYS A N 1
ATOM 1263 C CA . LYS A 1 158 ? -4.214 2.856 21.732 1.00 80.94 158 LYS A CA 1
ATOM 1264 C C . LYS A 1 158 ? -4.365 4.048 22.676 1.00 80.94 158 LYS A C 1
ATOM 1266 O O . LYS A 1 158 ? -4.300 3.864 23.889 1.00 80.94 158 LYS A O 1
ATOM 1271 N N . LEU A 1 159 ? -4.562 5.243 22.124 1.00 88.44 159 LEU A N 1
ATOM 1272 C CA . LEU A 1 159 ? -4.812 6.476 22.871 1.00 88.44 159 LEU A CA 1
ATOM 1273 C C . LEU A 1 159 ? -6.280 6.629 23.304 1.00 88.44 159 LEU A C 1
ATOM 1275 O O . LEU A 1 159 ? -6.617 7.605 23.969 1.00 88.44 159 LEU A O 1
ATOM 1279 N N . GLY A 1 160 ? -7.150 5.670 22.966 1.00 87.25 160 GLY A N 1
ATOM 1280 C CA . GLY A 1 160 ? -8.569 5.703 23.314 1.00 87.25 160 GLY A CA 1
ATOM 1281 C C . GLY A 1 160 ? -9.393 6.671 22.463 1.00 87.25 160 GLY A C 1
ATOM 1282 O O . GLY A 1 160 ? -10.441 7.125 22.917 1.00 87.25 160 GLY A O 1
ATOM 1283 N N . ILE A 1 161 ? -8.933 6.993 21.251 1.00 88.62 161 ILE A N 1
ATOM 1284 C CA . ILE A 1 161 ? -9.620 7.858 20.288 1.00 88.62 161 ILE A CA 1
ATOM 1285 C C . ILE A 1 161 ? -10.317 6.953 19.255 1.00 88.62 161 ILE A C 1
ATOM 1287 O O . ILE A 1 161 ? -9.657 6.426 18.356 1.00 88.62 161 ILE A O 1
ATOM 1291 N N . PRO A 1 162 ? -11.631 6.692 19.390 1.00 83.88 162 PRO A N 1
ATOM 1292 C CA . PRO A 1 162 ? -12.355 5.867 18.433 1.00 83.88 162 PRO A CA 1
ATOM 1293 C C . PRO A 1 162 ? -12.605 6.638 17.135 1.00 83.88 162 PRO A C 1
ATOM 1295 O O . PRO A 1 162 ? -12.847 7.840 17.158 1.00 83.88 162 PRO A O 1
ATOM 1298 N N . HIS A 1 163 ? -12.627 5.913 16.018 1.00 87.00 163 HIS A N 1
ATOM 1299 C CA . HIS A 1 163 ? -12.998 6.446 14.708 1.00 87.00 163 HIS A CA 1
ATOM 1300 C C . HIS A 1 163 ? -14.249 5.743 14.189 1.00 87.00 163 HIS A C 1
ATOM 1302 O O . HIS A 1 163 ? -14.373 4.517 14.280 1.00 87.00 163 HIS A O 1
ATOM 1308 N N . SER A 1 164 ? -15.170 6.510 13.619 1.00 90.06 164 SER A N 1
ATOM 1309 C CA . SER A 1 164 ? -16.299 5.991 12.850 1.00 90.06 164 SER A CA 1
ATOM 1310 C C . SER A 1 164 ? -15.856 5.519 11.463 1.00 90.06 164 SER A C 1
ATOM 1312 O O . SER A 1 164 ? -14.853 5.971 10.911 1.00 90.06 164 SER A O 1
ATOM 1314 N N . GLU A 1 165 ? -16.647 4.639 10.849 1.00 89.75 165 GLU A N 1
ATOM 1315 C CA . GLU A 1 165 ? -16.403 4.170 9.479 1.00 89.75 165 GLU A CA 1
ATOM 1316 C C . GLU A 1 165 ? -16.315 5.337 8.477 1.00 89.75 165 GLU A C 1
ATOM 1318 O O . GLU A 1 165 ? -15.419 5.369 7.636 1.00 89.75 165 GLU A O 1
ATOM 1323 N N . SER A 1 166 ? -17.185 6.344 8.611 1.00 90.38 166 SER A N 1
ATOM 1324 C CA . SER A 1 166 ? -17.185 7.538 7.759 1.00 90.38 166 SER A CA 1
ATOM 1325 C C . SER A 1 166 ? -15.918 8.383 7.893 1.00 90.38 166 SER A C 1
ATOM 1327 O O . SER A 1 166 ? -15.422 8.892 6.887 1.00 90.38 166 SER A O 1
ATOM 1329 N N . GLU A 1 167 ? -15.375 8.520 9.105 1.00 92.94 167 GLU A N 1
ATOM 1330 C CA . GLU A 1 167 ? -14.123 9.253 9.336 1.00 92.94 167 GLU A CA 1
ATOM 1331 C C . GLU A 1 167 ? -12.945 8.522 8.695 1.00 92.94 167 GLU A C 1
ATOM 1333 O O . GLU A 1 167 ? -12.150 9.135 7.982 1.00 92.94 167 GLU A O 1
ATOM 1338 N N . ILE A 1 168 ? -12.886 7.197 8.853 1.00 93.25 168 ILE A N 1
ATOM 1339 C CA . ILE A 1 168 ? -11.849 6.366 8.233 1.00 93.25 168 ILE A CA 1
ATOM 1340 C C . ILE A 1 168 ? -11.921 6.463 6.704 1.00 93.25 168 ILE A C 1
ATOM 1342 O O . ILE A 1 168 ? -10.889 6.641 6.056 1.00 93.25 168 ILE A O 1
ATOM 1346 N N . ILE A 1 169 ? -13.119 6.404 6.110 1.00 93.12 169 ILE A N 1
ATOM 1347 C CA . ILE A 1 169 ? -13.299 6.594 4.661 1.00 93.12 169 ILE A CA 1
ATOM 1348 C C . ILE A 1 169 ? -12.806 7.984 4.230 1.00 93.12 169 ILE A C 1
ATOM 1350 O O . ILE A 1 169 ? -12.147 8.106 3.196 1.00 93.12 169 ILE A O 1
ATOM 1354 N N . GLY A 1 170 ? -13.089 9.030 5.013 1.00 92.75 170 GLY A N 1
ATOM 1355 C CA . GLY A 1 170 ? -12.593 10.385 4.760 1.00 92.75 170 GLY A CA 1
ATOM 1356 C C . GLY A 1 170 ? -11.063 10.471 4.771 1.00 92.75 170 GLY A C 1
ATOM 1357 O O . GLY A 1 170 ? -10.470 11.065 3.866 1.00 92.75 170 GLY A O 1
ATOM 1358 N N . LEU A 1 171 ? -10.418 9.819 5.743 1.00 93.19 171 LEU A N 1
ATOM 1359 C CA . LEU A 1 171 ? -8.957 9.727 5.835 1.00 93.19 171 LEU A CA 1
ATOM 1360 C C . LEU A 1 171 ? -8.357 8.969 4.645 1.00 93.19 171 LEU A C 1
ATOM 1362 O O . LEU A 1 171 ? -7.384 9.436 4.057 1.00 93.19 171 LEU A O 1
ATOM 1366 N N . LEU A 1 172 ? -8.954 7.840 4.250 1.00 93.12 172 LEU A N 1
ATOM 1367 C CA . LEU A 1 172 ? -8.515 7.055 3.091 1.00 93.12 172 LEU A CA 1
ATOM 1368 C C . LEU A 1 172 ? -8.632 7.850 1.786 1.00 93.12 172 LEU A C 1
ATOM 1370 O O . LEU A 1 172 ? -7.675 7.879 1.014 1.00 93.12 172 LEU A O 1
ATOM 1374 N N . LYS A 1 173 ? -9.754 8.548 1.567 1.00 92.31 173 LYS A N 1
ATOM 1375 C CA . LYS A 1 173 ? -9.950 9.429 0.402 1.00 92.31 173 LYS A CA 1
ATOM 1376 C C . LYS A 1 173 ? -8.924 10.555 0.364 1.00 92.31 173 LYS A C 1
ATOM 1378 O O . LYS A 1 173 ? -8.323 10.794 -0.675 1.00 92.31 173 LYS A O 1
ATOM 1383 N N . THR A 1 174 ? -8.689 11.203 1.502 1.00 92.50 174 THR A N 1
ATOM 1384 C CA . THR A 1 174 ? -7.703 12.286 1.607 1.00 92.50 174 THR A CA 1
ATOM 1385 C C . THR A 1 174 ? -6.298 11.773 1.302 1.00 92.50 174 THR A C 1
ATOM 1387 O O . THR A 1 174 ? -5.585 12.366 0.497 1.00 92.50 174 THR A O 1
ATOM 1390 N N . ALA A 1 175 ? -5.910 10.640 1.895 1.00 88.81 175 ALA A N 1
ATOM 1391 C CA . ALA A 1 175 ? -4.621 10.013 1.634 1.00 88.81 175 ALA A CA 1
ATOM 1392 C C . ALA A 1 175 ? -4.476 9.614 0.160 1.00 88.81 175 ALA A C 1
ATOM 1394 O O . ALA A 1 175 ? -3.425 9.854 -0.426 1.00 88.81 175 ALA A O 1
ATOM 1395 N N . TYR A 1 176 ? -5.526 9.056 -0.448 1.00 90.38 176 TYR A N 1
ATOM 1396 C CA . TYR A 1 176 ? -5.549 8.739 -1.872 1.00 90.38 176 TYR A CA 1
ATOM 1397 C C . TYR A 1 176 ? -5.295 9.981 -2.719 1.00 90.38 176 TYR A C 1
ATOM 1399 O O . TYR A 1 176 ? -4.365 9.958 -3.512 1.00 90.38 176 TYR A O 1
ATOM 1407 N N . THR A 1 177 ? -6.054 11.065 -2.523 1.00 88.19 177 THR A N 1
ATOM 1408 C CA . THR A 1 177 ? -5.912 12.297 -3.316 1.00 88.19 177 THR A CA 1
ATOM 1409 C C . THR A 1 177 ? -4.508 12.878 -3.203 1.00 88.19 177 THR A C 1
ATOM 1411 O O . THR A 1 177 ? -3.896 13.179 -4.218 1.00 88.19 177 THR A O 1
ATOM 1414 N N . VAL A 1 178 ? -3.956 12.959 -1.989 1.00 86.25 178 VAL A N 1
ATOM 1415 C CA . VAL A 1 178 ? -2.588 13.461 -1.788 1.00 86.25 178 VAL A CA 1
ATOM 1416 C C . VAL A 1 178 ? -1.565 12.584 -2.512 1.00 86.25 178 VAL A C 1
ATOM 1418 O O . VAL A 1 178 ? -0.678 13.096 -3.186 1.00 86.25 178 VAL A O 1
ATOM 1421 N N . ILE A 1 179 ? -1.682 11.257 -2.405 1.00 83.38 179 ILE A N 1
ATOM 1422 C CA . ILE A 1 179 ? -0.763 10.329 -3.078 1.00 83.38 179 ILE A CA 1
ATOM 1423 C C . ILE A 1 179 ? -0.905 10.427 -4.600 1.00 83.38 179 ILE A C 1
ATOM 1425 O O . ILE A 1 179 ? 0.099 10.375 -5.303 1.00 83.38 179 ILE A O 1
ATOM 1429 N N . ASP A 1 180 ? -2.135 10.537 -5.092 1.00 83.69 180 ASP A N 1
ATOM 1430 C CA . ASP A 1 180 ? -2.469 10.651 -6.507 1.00 83.69 180 ASP A CA 1
ATOM 1431 C C . ASP A 1 180 ? -1.870 11.924 -7.123 1.00 83.69 180 ASP A C 1
ATOM 1433 O O . ASP A 1 180 ? -1.216 11.858 -8.163 1.00 83.69 180 ASP A O 1
ATOM 1437 N N . GLU A 1 181 ? -1.998 13.057 -6.429 1.00 80.50 181 GLU A N 1
ATOM 1438 C CA . GLU A 1 181 ? -1.417 14.347 -6.820 1.00 80.50 181 GLU A CA 1
ATOM 1439 C C . GLU A 1 181 ? 0.120 14.364 -6.742 1.00 80.50 181 GLU A C 1
ATOM 1441 O O . GLU A 1 181 ? 0.780 15.052 -7.523 1.00 80.50 181 GLU A O 1
ATOM 1446 N N . GLU A 1 182 ? 0.713 13.601 -5.819 1.00 76.75 182 GLU A N 1
ATOM 1447 C CA . GLU A 1 182 ? 2.169 13.465 -5.689 1.00 76.75 182 GLU A CA 1
ATOM 1448 C C . GLU A 1 182 ? 2.805 12.571 -6.769 1.00 76.75 182 GLU A C 1
ATOM 1450 O O . GLU A 1 182 ? 4.026 12.624 -6.954 1.00 76.75 182 GLU A O 1
ATOM 1455 N N . ILE A 1 183 ? 2.017 11.743 -7.463 1.00 65.69 183 ILE A N 1
ATOM 1456 C CA . ILE A 1 183 ? 2.486 10.877 -8.551 1.00 65.69 183 ILE A CA 1
ATOM 1457 C C . ILE A 1 183 ? 2.361 11.662 -9.865 1.00 65.69 183 ILE A C 1
ATOM 1459 O O . ILE A 1 183 ? 1.246 11.828 -10.366 1.00 65.69 183 ILE A O 1
ATOM 1463 N N . PRO A 1 184 ? 3.472 12.160 -10.445 1.00 58.22 184 PRO A N 1
ATOM 1464 C CA . PRO A 1 184 ? 3.417 12.876 -11.715 1.00 58.22 184 PRO A CA 1
ATOM 1465 C C . PRO A 1 184 ? 2.811 11.984 -12.804 1.00 58.22 184 PRO A C 1
ATOM 1467 O O . PRO A 1 184 ? 3.121 10.804 -12.870 1.00 58.22 184 PRO A O 1
ATOM 1470 N N . VAL A 1 185 ? 1.959 12.546 -13.668 1.00 56.44 185 VAL A N 1
ATOM 1471 C CA . VAL A 1 185 ? 1.436 11.813 -14.832 1.00 56.44 185 VAL A CA 1
ATOM 1472 C C . VAL A 1 185 ? 2.611 11.480 -15.758 1.00 56.44 185 VAL A C 1
ATOM 1474 O O . VAL A 1 185 ? 3.338 12.416 -16.137 1.00 56.44 185 VAL A O 1
ATOM 1477 N N . PRO A 1 186 ? 2.808 10.207 -16.147 1.00 49.06 186 PRO A N 1
ATOM 1478 C CA . PRO A 1 186 ? 3.902 9.834 -17.024 1.00 49.06 186 PRO A CA 1
ATOM 1479 C C . PRO A 1 186 ? 3.789 10.621 -18.328 1.00 49.06 186 PRO A C 1
ATOM 1481 O O . PRO A 1 186 ? 2.796 10.574 -19.057 1.00 49.06 186 PRO A O 1
ATOM 1484 N N . LYS A 1 187 ? 4.815 11.425 -18.620 1.00 42.50 187 LYS A N 1
ATOM 1485 C CA . LYS A 1 187 ? 4.900 12.114 -19.909 1.00 42.50 187 LYS A CA 1
ATOM 1486 C C . LYS A 1 187 ? 5.187 11.055 -20.971 1.00 42.50 187 LYS A C 1
ATOM 1488 O O . LYS A 1 187 ? 6.106 10.263 -20.760 1.00 42.50 187 LYS A O 1
ATOM 1493 N N . PRO A 1 188 ? 4.493 11.062 -22.124 1.00 38.66 188 PRO A N 1
ATOM 1494 C CA . PRO A 1 188 ? 4.779 10.114 -23.191 1.00 38.66 188 PRO A CA 1
ATOM 1495 C C . PRO A 1 188 ? 6.260 10.221 -23.566 1.00 38.66 188 PRO A C 1
ATOM 1497 O O . PRO A 1 188 ? 6.735 11.288 -23.977 1.00 38.66 188 PRO A O 1
ATOM 1500 N N . LYS A 1 189 ? 7.008 9.128 -23.366 1.00 43.59 189 LYS A N 1
ATOM 1501 C CA . LYS A 1 189 ? 8.431 9.065 -23.702 1.00 43.59 189 LYS A CA 1
ATOM 1502 C C . LYS A 1 189 ? 8.562 9.303 -25.205 1.00 43.59 189 LYS A C 1
ATOM 1504 O O . LYS A 1 189 ? 8.107 8.503 -26.019 1.00 43.59 189 LYS A O 1
ATOM 1509 N N . LYS A 1 190 ? 9.213 10.404 -25.598 1.00 36.22 190 LYS A N 1
ATOM 1510 C CA . LYS A 1 190 ? 9.760 10.512 -26.954 1.00 36.22 190 LYS A CA 1
ATOM 1511 C C . LYS A 1 190 ? 10.786 9.394 -27.086 1.00 36.22 190 LYS A C 1
ATOM 1513 O O . LYS A 1 190 ? 11.745 9.350 -26.324 1.00 36.22 190 LYS A O 1
ATOM 1518 N N . SER A 1 191 ? 10.545 8.477 -28.013 1.00 36.69 191 SER A N 1
ATOM 1519 C CA . SER A 1 191 ? 11.412 7.340 -28.291 1.00 36.69 191 SER A CA 1
ATOM 1520 C C . SER A 1 191 ? 12.801 7.812 -28.738 1.00 36.69 191 SER A C 1
ATOM 1522 O O . SER A 1 191 ? 13.048 7.979 -29.935 1.00 36.69 191 SER A O 1
ATOM 1524 N N . ASP A 1 192 ? 13.730 8.008 -27.806 1.00 38.47 192 ASP A N 1
ATOM 1525 C CA . ASP A 1 192 ? 15.142 8.148 -28.145 1.00 38.47 192 ASP A CA 1
ATOM 1526 C C . ASP A 1 192 ? 15.732 6.753 -28.363 1.00 38.47 192 ASP A C 1
ATOM 1528 O O . ASP A 1 192 ? 16.336 6.115 -27.501 1.00 38.47 192 ASP A O 1
ATOM 1532 N N . ARG A 1 193 ? 15.552 6.269 -29.595 1.00 43.78 193 ARG A N 1
ATOM 1533 C CA . ARG A 1 193 ? 16.436 5.267 -30.188 1.00 43.78 193 ARG A CA 1
ATOM 1534 C C . ARG A 1 193 ? 17.869 5.798 -30.112 1.00 43.78 193 ARG A C 1
ATOM 1536 O O . ARG A 1 193 ? 18.258 6.602 -30.955 1.00 43.78 193 ARG A O 1
ATOM 1543 N N . LYS A 1 194 ? 18.656 5.299 -29.155 1.00 37.97 194 LYS A N 1
ATOM 1544 C CA . LYS A 1 194 ? 20.112 5.084 -29.274 1.00 37.97 194 LYS A CA 1
ATOM 1545 C C . LYS A 1 194 ? 20.638 4.284 -28.073 1.00 37.97 194 LYS A C 1
ATOM 1547 O O . LYS A 1 194 ? 21.225 4.832 -27.150 1.00 37.97 194 LYS A O 1
ATOM 1552 N N . ARG A 1 195 ? 20.496 2.953 -28.125 1.00 38.34 195 ARG A N 1
ATOM 1553 C CA . ARG A 1 195 ? 21.445 2.063 -27.436 1.00 38.34 195 ARG A CA 1
ATOM 1554 C C . ARG A 1 195 ? 22.786 2.189 -28.165 1.00 38.34 195 ARG A C 1
ATOM 1556 O O . ARG A 1 195 ? 22.893 1.775 -29.318 1.00 38.34 195 ARG A O 1
ATOM 1563 N N . LYS A 1 196 ? 23.780 2.780 -27.505 1.00 38.66 196 LYS A N 1
ATOM 1564 C CA . LYS A 1 196 ? 25.196 2.590 -27.822 1.00 38.66 196 LYS A CA 1
ATOM 1565 C C . LYS A 1 196 ? 25.921 2.134 -26.557 1.00 38.66 196 LYS A C 1
ATOM 1567 O O . LYS A 1 196 ? 25.961 2.862 -25.577 1.00 38.66 196 LYS A O 1
ATOM 1572 N N . ASP A 1 197 ? 26.464 0.929 -26.691 1.00 43.47 197 ASP A N 1
ATOM 1573 C CA . ASP A 1 197 ? 27.718 0.425 -26.135 1.00 43.47 197 ASP A CA 1
ATOM 1574 C C . ASP A 1 197 ? 27.802 0.074 -24.636 1.00 43.47 197 ASP A C 1
ATOM 1576 O O . ASP A 1 197 ? 27.927 0.929 -23.767 1.00 43.47 197 ASP A O 1
ATOM 1580 N N . GLY A 1 198 ? 27.876 -1.244 -24.389 1.00 37.12 198 GLY A N 1
ATOM 1581 C CA . GLY A 1 198 ? 28.475 -1.862 -23.201 1.00 37.12 198 GLY A CA 1
ATOM 1582 C C . GLY A 1 198 ? 27.490 -2.636 -22.314 1.00 37.12 198 GLY A C 1
ATOM 1583 O O . GLY A 1 198 ? 26.510 -2.047 -21.863 1.00 37.12 198 GLY A O 1
ATOM 1584 N N . PRO A 1 199 ? 27.715 -3.936 -22.025 1.00 36.97 199 PRO A N 1
ATOM 1585 C CA . PRO A 1 199 ? 26.939 -4.619 -20.997 1.00 36.97 199 PRO A CA 1
ATOM 1586 C C . PRO A 1 199 ? 27.321 -4.057 -19.613 1.00 36.97 199 PRO A C 1
ATOM 1588 O O . PRO A 1 199 ? 28.515 -3.885 -19.342 1.00 36.97 199 PRO A O 1
ATOM 1591 N N . PRO A 1 200 ? 26.349 -3.758 -18.731 1.00 43.69 200 PRO A N 1
ATOM 1592 C CA . PRO A 1 200 ? 26.643 -3.371 -17.357 1.00 43.69 200 PRO A CA 1
ATOM 1593 C C . PRO A 1 200 ? 27.252 -4.556 -16.583 1.00 43.69 200 PRO A C 1
ATOM 1595 O O . PRO A 1 200 ? 27.020 -5.716 -16.943 1.00 43.69 200 PRO A O 1
ATOM 1598 N N . PRO A 1 201 ? 28.046 -4.296 -15.529 1.00 40.69 201 PRO A N 1
ATOM 1599 C CA . PRO A 1 201 ? 28.661 -5.345 -14.725 1.00 40.69 201 PRO A CA 1
ATOM 1600 C C . PRO A 1 201 ? 27.585 -6.224 -14.070 1.00 40.69 201 PRO A C 1
ATOM 1602 O O . PRO A 1 201 ? 26.770 -5.761 -13.278 1.00 40.69 201 PRO A O 1
ATOM 1605 N N . GLN A 1 202 ? 27.584 -7.513 -14.410 1.00 43.41 202 GLN A N 1
ATOM 1606 C CA . GLN A 1 202 ? 26.670 -8.502 -13.844 1.00 43.41 202 GLN A CA 1
ATOM 1607 C C . GLN A 1 202 ? 27.072 -8.831 -12.401 1.00 43.41 202 GLN A C 1
ATOM 1609 O O . GLN A 1 202 ? 28.170 -9.321 -12.140 1.00 43.41 202 GLN A O 1
ATOM 1614 N N . ALA A 1 203 ? 26.164 -8.610 -11.453 1.00 37.59 203 ALA A N 1
ATOM 1615 C CA . ALA A 1 203 ? 26.291 -9.155 -10.108 1.00 37.59 203 ALA A CA 1
ATOM 1616 C C . ALA A 1 203 ? 25.751 -10.596 -10.087 1.00 37.59 203 ALA A C 1
ATOM 1618 O O . A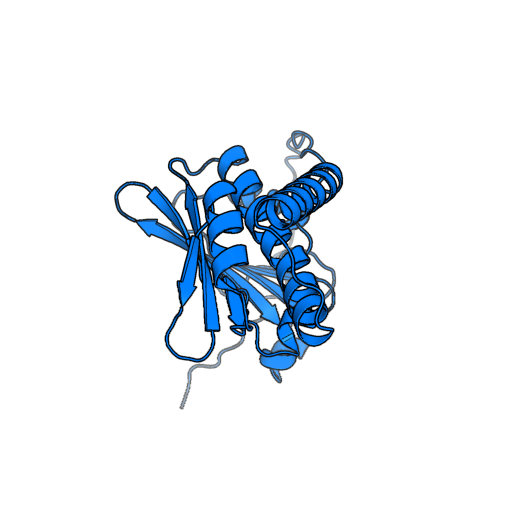LA A 1 203 ? 24.603 -10.834 -9.712 1.00 37.59 203 ALA A O 1
ATOM 1619 N N . THR A 1 204 ? 26.576 -11.570 -10.476 1.00 39.31 204 THR A N 1
ATOM 1620 C CA . THR A 1 204 ? 26.293 -12.988 -10.221 1.00 39.31 204 THR A CA 1
ATOM 1621 C C . THR A 1 204 ? 26.429 -13.258 -8.724 1.00 39.31 204 THR A C 1
ATOM 1623 O O . THR A 1 204 ? 27.397 -12.868 -8.060 1.00 39.31 204 THR A O 1
ATOM 1626 N N . LEU A 1 205 ? 25.390 -13.848 -8.136 1.00 44.03 205 LEU A N 1
ATOM 1627 C CA . LEU A 1 205 ? 25.280 -13.991 -6.688 1.00 44.03 205 LEU A CA 1
ATOM 1628 C C . LEU A 1 205 ? 24.979 -15.416 -6.241 1.00 44.03 205 LEU A C 1
ATOM 1630 O O . LEU A 1 205 ? 24.493 -15.580 -5.133 1.00 44.03 205 LEU A O 1
ATOM 1634 N N . PHE A 1 206 ? 25.315 -16.429 -7.036 1.00 36.28 206 PHE A N 1
ATOM 1635 C CA . PHE A 1 206 ? 25.329 -17.818 -6.588 1.00 36.28 206 PHE A CA 1
ATOM 1636 C C . PHE A 1 206 ? 26.453 -18.558 -7.320 1.00 36.28 206 PHE A C 1
ATOM 1638 O O . PHE A 1 206 ? 26.398 -18.712 -8.531 1.00 36.28 206 PHE A O 1
ATOM 1645 N N . ASN A 1 207 ? 27.483 -18.980 -6.578 1.00 30.66 207 ASN A N 1
ATOM 1646 C CA . ASN A 1 207 ? 28.210 -20.183 -6.961 1.00 30.66 207 ASN A CA 1
ATOM 1647 C C . ASN A 1 207 ? 27.305 -21.335 -6.533 1.00 30.66 207 ASN A C 1
ATOM 1649 O O . ASN A 1 207 ? 27.138 -21.571 -5.334 1.00 30.66 207 ASN A O 1
ATOM 1653 N N . GLU A 1 208 ? 26.685 -21.997 -7.499 1.00 38.31 208 GLU A N 1
ATOM 1654 C CA . GLU A 1 208 ? 26.400 -23.416 -7.347 1.00 38.31 208 GLU A CA 1
ATOM 1655 C C . GLU A 1 208 ? 27.757 -24.122 -7.398 1.00 38.31 208 GLU A C 1
ATOM 1657 O O . GLU A 1 208 ? 28.454 -24.003 -8.398 1.00 38.31 208 GLU A O 1
ATOM 1662 N N . ASP A 1 209 ? 28.193 -24.686 -6.268 1.00 33.47 209 ASP A N 1
ATOM 1663 C CA . ASP A 1 209 ? 28.938 -25.950 -6.193 1.00 33.47 209 ASP A CA 1
ATOM 1664 C C . ASP A 1 209 ? 29.337 -26.269 -4.735 1.00 33.47 209 ASP A C 1
ATOM 1666 O O . ASP A 1 209 ? 29.999 -25.465 -4.074 1.00 33.47 209 ASP A O 1
ATOM 1670 N N . ALA A 1 210 ? 28.965 -27.492 -4.323 1.00 31.25 210 ALA A N 1
ATOM 1671 C CA . ALA A 1 210 ? 29.402 -28.298 -3.165 1.00 31.25 210 ALA A CA 1
ATOM 1672 C C . ALA A 1 210 ? 28.944 -27.919 -1.738 1.00 31.25 210 ALA A C 1
ATOM 1674 O O . ALA A 1 210 ? 29.406 -26.908 -1.162 1.00 31.25 210 ALA A O 1
#

Secondary structure (DSSP, 8-state):
-EEEEEEGGGGTTGGGSS--SSS-EE-SSSSSEEEEEETTEEEEEEPPTT--TTHHHHHHHSPPPPTTTTTTT--EEEEEEEETTEEEEEEEEEE--TTHHHHHHHHHHTT-EEEE-SSSEEEEEEEESS-SHHHHHHHHHHHHHHHHHHHHHHHHHHTT----HHHHHHHHHHHHHHHHHHSPPPPP--------S-PPPP--------

Sequence (210 aa):
MIYQQIALIKLARGARKLEKDGQWHPFGEDGAAYYRVVGKVMQRVRFSDGEDEDLLALFEEIRPFPGKLAREGFRAGVHIRIEDDHFTLHNIMFRAFFGWEAFAKAVAAFGGRLEFTGSNALEYRSTMDEFNEETLRHALICAKAVTTVAPQIAEDIKLGIPHSESEIIGLLKTAYTVIDEEIPVPKPKKSDRKRKDGPPPQATLFNEDA

pLDDT: mean 70.68, std 17.69, range [29.28, 93.25]